Protein AF-A0A7J4T615-F1 (afdb_monomer_lite)

Structure (mmCIF, N/CA/C/O backbone):
data_AF-A0A7J4T615-F1
#
_entry.id   AF-A0A7J4T615-F1
#
loop_
_atom_site.group_PDB
_atom_site.id
_atom_site.type_symbol
_atom_site.label_atom_id
_atom_site.label_alt_id
_atom_site.label_comp_id
_atom_site.label_asym_id
_atom_site.label_entity_id
_atom_site.label_seq_id
_atom_site.pdbx_PDB_ins_code
_atom_site.Cartn_x
_atom_site.Cartn_y
_atom_site.Cartn_z
_atom_site.occupancy
_atom_site.B_iso_or_equiv
_atom_site.auth_seq_id
_atom_site.auth_comp_id
_atom_site.auth_asym_id
_atom_site.auth_atom_id
_atom_site.pdbx_PDB_model_num
ATOM 1 N N . MET A 1 1 ? 25.885 -10.302 12.732 1.00 30.98 1 MET A N 1
ATOM 2 C CA . MET A 1 1 ? 25.322 -10.083 14.079 1.00 30.98 1 MET A CA 1
ATOM 3 C C . MET A 1 1 ? 24.003 -9.363 13.874 1.00 30.98 1 MET A C 1
ATOM 5 O O . MET A 1 1 ? 24.014 -8.171 13.632 1.00 30.98 1 MET A O 1
ATOM 9 N N . ASN A 1 2 ? 22.901 -10.107 13.811 1.00 33.22 2 ASN A N 1
ATOM 10 C CA . ASN A 1 2 ? 21.559 -9.553 13.643 1.00 33.22 2 ASN A CA 1
ATOM 11 C C . ASN A 1 2 ? 20.683 -10.291 14.659 1.00 33.22 2 ASN A C 1
ATOM 13 O O . ASN A 1 2 ? 20.291 -11.429 14.421 1.00 33.22 2 ASN A O 1
ATOM 17 N N . GLN A 1 3 ? 20.538 -9.717 15.852 1.00 27.98 3 GLN A N 1
ATOM 18 C CA . GLN A 1 3 ? 19.844 -10.342 16.989 1.00 27.98 3 GLN A CA 1
ATOM 19 C C . GLN A 1 3 ? 18.865 -9.390 17.696 1.00 27.98 3 GLN A C 1
ATOM 21 O O . GLN A 1 3 ? 18.400 -9.703 18.783 1.00 27.98 3 GLN A O 1
ATOM 26 N N . TYR A 1 4 ? 18.501 -8.266 17.072 1.00 36.81 4 TYR A N 1
ATOM 27 C CA . TYR A 1 4 ? 17.662 -7.233 17.698 1.00 36.81 4 TYR A CA 1
ATOM 28 C C . TYR A 1 4 ? 16.459 -6.817 16.837 1.00 36.81 4 TYR A C 1
ATOM 30 O O . TYR A 1 4 ? 16.182 -5.637 16.704 1.00 36.81 4 TYR A O 1
ATOM 38 N N . GLY A 1 5 ? 15.761 -7.774 16.215 1.00 35.31 5 GLY A N 1
ATOM 39 C CA . GLY A 1 5 ? 14.572 -7.452 15.404 1.00 35.31 5 GLY A CA 1
ATOM 40 C C . GLY A 1 5 ? 13.366 -8.379 15.556 1.00 35.31 5 GLY A C 1
ATOM 41 O O . GLY A 1 5 ? 12.279 -7.994 15.161 1.00 35.31 5 GLY A O 1
ATOM 42 N N . ASN A 1 6 ? 13.527 -9.574 16.137 1.00 37.09 6 ASN A N 1
ATOM 43 C CA . ASN A 1 6 ? 12.429 -10.548 16.268 1.00 37.09 6 ASN A CA 1
ATOM 44 C C . ASN A 1 6 ? 12.009 -10.834 17.717 1.00 37.09 6 ASN A C 1
ATOM 46 O O . ASN A 1 6 ? 10.944 -11.400 17.924 1.00 37.09 6 ASN A O 1
ATOM 50 N N . ASN A 1 7 ? 12.826 -10.489 18.717 1.00 33.66 7 ASN A N 1
ATOM 51 C CA . ASN A 1 7 ? 12.556 -10.884 20.105 1.00 33.66 7 ASN A CA 1
ATOM 52 C C . ASN A 1 7 ? 11.600 -9.945 20.849 1.00 33.66 7 ASN A C 1
ATOM 54 O O . ASN A 1 7 ? 10.993 -10.396 21.813 1.00 33.66 7 ASN A O 1
ATOM 58 N N . ASP A 1 8 ? 11.472 -8.682 20.434 1.00 41.53 8 ASP A N 1
ATOM 59 C CA . ASP A 1 8 ? 10.575 -7.733 21.110 1.00 41.53 8 ASP A CA 1
ATOM 60 C C . ASP A 1 8 ? 9.123 -7.894 20.633 1.00 41.53 8 ASP A C 1
ATOM 62 O O . ASP A 1 8 ? 8.227 -7.947 21.464 1.00 41.53 8 ASP A O 1
ATOM 66 N N . ILE A 1 9 ? 8.895 -8.152 19.338 1.00 40.09 9 ILE A N 1
ATOM 67 C CA . ILE A 1 9 ? 7.555 -8.459 18.794 1.00 40.09 9 ILE A CA 1
ATOM 68 C C . ILE A 1 9 ? 6.995 -9.755 19.408 1.00 40.09 9 ILE A C 1
ATOM 70 O O . ILE A 1 9 ? 5.853 -9.801 19.846 1.00 40.09 9 ILE A O 1
ATOM 74 N N . LEU A 1 10 ? 7.825 -10.804 19.509 1.00 40.28 10 LEU A N 1
ATOM 75 C CA . LEU A 1 10 ? 7.421 -12.075 20.124 1.00 40.28 10 LEU A CA 1
ATOM 76 C C . LEU A 1 10 ? 7.189 -11.962 21.638 1.00 40.28 10 LEU A C 1
ATOM 78 O O . LEU A 1 10 ? 6.400 -12.727 22.185 1.00 40.28 10 LEU A O 1
ATOM 82 N N . LYS A 1 11 ? 7.874 -11.035 22.320 1.00 45.84 11 LYS A N 1
ATOM 83 C CA . LYS A 1 11 ? 7.640 -10.759 23.742 1.00 45.84 11 LYS A CA 1
ATOM 84 C C . LYS A 1 11 ? 6.314 -10.047 23.961 1.00 45.84 11 LYS A C 1
ATOM 86 O O . LYS A 1 11 ? 5.587 -10.448 24.862 1.00 45.84 11 LYS A O 1
ATOM 91 N N . ASP A 1 12 ? 6.007 -9.043 23.145 1.00 57.88 12 ASP A N 1
ATOM 92 C CA . ASP A 1 12 ? 4.749 -8.303 23.243 1.00 57.88 12 ASP A CA 1
ATOM 93 C C . ASP A 1 12 ? 3.546 -9.210 22.945 1.00 57.88 12 ASP A C 1
ATOM 95 O O . ASP A 1 12 ? 2.561 -9.168 23.681 1.00 57.88 12 ASP A O 1
ATOM 99 N N . ASP A 1 13 ? 3.649 -10.104 21.955 1.00 58.12 13 ASP A N 1
ATOM 100 C CA . ASP A 1 13 ? 2.607 -11.099 21.664 1.00 58.12 13 ASP A CA 1
ATOM 101 C C . ASP A 1 13 ? 2.420 -12.102 22.817 1.00 58.12 13 ASP A C 1
ATOM 103 O O . ASP A 1 13 ? 1.289 -12.402 23.202 1.00 58.12 13 ASP A O 1
ATOM 107 N N . GLU A 1 14 ? 3.510 -12.590 23.422 1.00 67.25 14 GLU A N 1
ATOM 108 C CA . GLU A 1 14 ? 3.443 -13.528 24.551 1.00 67.25 14 GLU A CA 1
ATOM 109 C C . GLU A 1 14 ? 2.889 -12.858 25.824 1.00 67.25 14 GLU A C 1
ATOM 111 O O . GLU A 1 14 ? 2.150 -13.480 26.593 1.00 67.25 14 GLU A O 1
ATOM 116 N N . GLU A 1 15 ? 3.212 -11.584 26.063 1.00 70.25 15 GLU A N 1
ATOM 117 C CA . GLU A 1 15 ? 2.640 -10.809 27.168 1.00 70.25 15 GLU A CA 1
ATOM 118 C C . GLU A 1 15 ? 1.165 -10.461 26.930 1.00 70.25 15 GLU A C 1
ATOM 120 O O . GLU A 1 15 ? 0.367 -10.544 27.868 1.00 70.25 15 GLU A O 1
ATOM 125 N N . LEU A 1 16 ? 0.773 -10.155 25.690 1.00 65.12 16 LEU A N 1
ATOM 126 C CA . LEU A 1 16 ? -0.623 -9.957 25.297 1.00 65.12 16 LEU A CA 1
ATOM 127 C C . LEU A 1 16 ? -1.444 -11.237 25.447 1.00 65.12 16 LEU A C 1
ATOM 129 O O . LEU A 1 16 ? -2.569 -11.181 25.942 1.00 65.12 16 LEU A O 1
ATOM 133 N N . GLU A 1 17 ? -0.901 -12.388 25.058 1.00 70.75 17 GLU A N 1
ATOM 134 C CA . GLU A 1 17 ? -1.572 -13.680 25.204 1.00 70.75 17 GLU A CA 1
ATOM 135 C C . GLU A 1 17 ? -1.737 -14.046 26.684 1.00 70.75 17 GLU A C 1
ATOM 137 O O . GLU A 1 17 ? -2.846 -14.354 27.124 1.00 70.75 17 GLU A O 1
ATOM 142 N N . LYS A 1 18 ? -0.696 -13.851 27.503 1.00 75.31 18 LYS A N 1
ATOM 143 C CA . LYS A 1 18 ? -0.787 -13.990 28.968 1.00 75.31 18 LYS A CA 1
ATOM 144 C C . LYS A 1 18 ? -1.783 -13.017 29.596 1.00 75.31 18 LYS A C 1
ATOM 146 O O . LYS A 1 18 ? -2.481 -13.380 30.544 1.00 75.31 18 LYS A O 1
ATOM 151 N N . ALA A 1 19 ? -1.861 -11.780 29.107 1.00 70.38 19 ALA A N 1
ATOM 152 C CA . ALA A 1 19 ? -2.839 -10.805 29.577 1.00 70.38 19 ALA A CA 1
ATOM 153 C C . ALA A 1 19 ? -4.265 -11.232 29.200 1.00 70.38 19 ALA A C 1
ATOM 155 O O . ALA A 1 19 ? -5.152 -11.212 30.053 1.00 70.38 19 ALA A O 1
ATOM 156 N N . ARG A 1 20 ? -4.483 -11.685 27.961 1.00 72.50 20 ARG A N 1
ATOM 157 C CA . ARG A 1 20 ? -5.768 -12.226 27.499 1.00 72.50 20 ARG A CA 1
ATOM 158 C C . ARG A 1 20 ? -6.206 -13.420 28.336 1.00 72.50 20 ARG A C 1
ATOM 160 O O . ARG A 1 20 ? -7.325 -13.411 28.838 1.00 72.50 20 ARG A O 1
ATOM 167 N N . GLU A 1 21 ? -5.315 -14.380 28.576 1.00 75.00 21 GLU A N 1
ATOM 168 C CA . GLU A 1 21 ? -5.582 -15.521 29.458 1.00 75.00 21 GLU A CA 1
ATOM 169 C C . GLU A 1 21 ? -5.925 -15.075 30.884 1.00 75.00 21 GLU A C 1
ATOM 171 O O . GLU A 1 21 ? -6.902 -15.545 31.467 1.00 75.00 21 GLU A O 1
ATOM 176 N N . ARG A 1 22 ? -5.163 -14.125 31.441 1.00 74.62 22 ARG A N 1
ATOM 177 C CA . ARG A 1 22 ? -5.381 -13.606 32.798 1.00 74.62 22 ARG A CA 1
ATOM 178 C C . ARG A 1 22 ? -6.737 -12.922 32.961 1.00 74.62 22 ARG A C 1
ATOM 180 O O . ARG A 1 22 ? -7.340 -13.041 34.026 1.00 74.62 22 ARG A O 1
ATOM 187 N N . TYR A 1 23 ? -7.189 -12.194 31.945 1.00 70.12 23 TYR A N 1
ATOM 188 C CA . TYR A 1 23 ? -8.464 -11.475 31.962 1.00 70.12 23 TYR A CA 1
ATOM 189 C C . TYR A 1 23 ? -9.619 -12.269 31.331 1.00 70.12 23 TYR A C 1
ATOM 191 O O . TYR A 1 23 ? -10.723 -11.743 31.233 1.00 70.12 23 TYR A O 1
ATOM 199 N N . GLY A 1 24 ? -9.388 -13.515 30.902 1.00 68.06 24 GLY A N 1
ATOM 200 C CA . GLY A 1 24 ? -10.394 -14.350 30.236 1.00 68.06 24 GLY A CA 1
ATOM 201 C C . GLY A 1 24 ? -10.783 -13.880 28.827 1.00 68.06 24 GLY A C 1
ATOM 202 O O . GLY A 1 24 ? -11.714 -14.408 28.232 1.00 68.06 24 GLY A O 1
ATOM 203 N N . ILE A 1 25 ? -10.075 -12.914 28.247 1.00 72.56 25 ILE A N 1
ATOM 204 C CA . ILE A 1 25 ? -10.440 -12.324 26.956 1.00 72.56 25 ILE A CA 1
ATOM 205 C C . ILE A 1 25 ? -10.165 -13.334 25.838 1.00 72.56 25 ILE A C 1
ATOM 207 O O . ILE A 1 25 ? -9.016 -13.665 25.551 1.00 72.56 25 ILE A O 1
ATOM 211 N N . GLY A 1 26 ? -11.224 -13.799 25.175 1.00 70.50 26 GLY A N 1
ATOM 212 C CA . GLY A 1 26 ? -11.132 -14.738 24.059 1.00 70.50 26 GLY A CA 1
ATOM 213 C C . GLY A 1 26 ? -12.231 -15.795 24.068 1.00 70.50 26 GLY A C 1
ATOM 214 O O . GLY A 1 26 ? -13.122 -15.805 24.920 1.00 70.50 26 GLY A O 1
ATOM 215 N N . MET A 1 27 ? -12.164 -16.727 23.113 1.00 71.56 27 MET A N 1
ATOM 216 C CA . MET A 1 27 ? -13.217 -17.732 22.966 1.00 71.56 27 MET A CA 1
ATOM 217 C C . MET A 1 27 ? -13.351 -18.643 24.196 1.00 71.56 27 MET A C 1
ATOM 219 O O . MET A 1 27 ? -14.461 -19.073 24.527 1.00 71.56 27 MET A O 1
ATOM 223 N N . ASP A 1 28 ? -12.257 -18.933 24.894 1.00 74.56 28 ASP A N 1
ATOM 224 C CA . ASP A 1 28 ? -12.271 -19.868 26.017 1.00 74.56 28 ASP A CA 1
ATOM 225 C C . ASP A 1 28 ? -12.761 -19.241 27.323 1.00 74.56 28 ASP A C 1
ATOM 227 O O . ASP A 1 28 ? -13.484 -19.914 28.065 1.00 74.56 28 ASP A O 1
ATOM 231 N N . GLY A 1 29 ? -12.476 -17.958 27.560 1.00 73.81 29 GLY A N 1
ATOM 232 C CA . GLY A 1 29 ? -12.947 -17.247 28.749 1.00 73.81 29 GLY A CA 1
ATOM 233 C C . GLY A 1 29 ? -14.356 -16.661 28.634 1.00 73.81 29 GLY A C 1
ATOM 234 O O . GLY A 1 29 ? -15.000 -16.465 29.660 1.00 73.81 29 GLY A O 1
ATOM 235 N N . GLN A 1 30 ? -14.909 -16.523 27.420 1.00 81.69 30 GLN A N 1
ATOM 236 C CA . GLN A 1 30 ? -16.285 -16.042 27.259 1.00 81.69 30 GLN A CA 1
ATOM 237 C C . GLN A 1 30 ? -17.301 -16.919 28.015 1.00 81.69 30 GLN A C 1
ATOM 239 O O . GLN A 1 30 ? -17.270 -18.160 27.951 1.00 81.69 30 GLN A O 1
ATOM 244 N N . GLY A 1 31 ? -18.266 -16.276 28.666 1.00 81.69 31 GLY A N 1
ATOM 245 C CA . GLY A 1 31 ? -19.336 -16.968 29.375 1.00 81.69 31 GLY A CA 1
ATOM 246 C C . GLY A 1 31 ? -19.704 -16.290 30.679 1.00 81.69 31 GLY A C 1
ATOM 247 O O . GLY A 1 31 ? -19.439 -15.113 30.896 1.00 81.69 31 GLY A O 1
ATOM 248 N N . PHE A 1 32 ? -20.343 -17.062 31.546 1.00 83.69 32 PHE A N 1
ATOM 249 C CA . PHE A 1 32 ? -20.685 -16.630 32.883 1.00 83.69 32 PHE A CA 1
ATOM 250 C C . PHE A 1 32 ? -20.020 -17.530 33.922 1.00 83.69 32 PHE A C 1
ATOM 252 O O . PHE A 1 32 ? -19.969 -18.756 33.753 1.00 83.69 32 PHE A O 1
ATOM 259 N N . SER A 1 33 ? -19.558 -16.918 35.008 1.00 84.06 33 SER A N 1
ATOM 260 C CA . SER A 1 33 ? -19.194 -17.614 36.237 1.00 84.06 33 SER A CA 1
ATOM 261 C C . SER A 1 33 ? -20.432 -17.775 37.110 1.00 84.06 33 SER A C 1
ATOM 263 O O . SER A 1 33 ? -21.181 -16.832 37.363 1.00 84.06 33 SER A O 1
ATOM 265 N N . LEU A 1 34 ? -20.678 -19.006 37.544 1.00 82.44 34 LEU A N 1
ATOM 266 C CA . LEU A 1 34 ? -21.812 -19.371 38.375 1.00 82.44 34 LEU A CA 1
ATOM 267 C C . LEU A 1 34 ? -21.362 -19.440 39.835 1.00 82.44 34 LEU A C 1
ATOM 269 O O . LEU A 1 34 ? -20.600 -20.340 40.208 1.00 82.44 34 LEU A O 1
ATOM 273 N N . LEU A 1 35 ? -21.853 -18.517 40.657 1.00 84.75 35 LEU A N 1
ATOM 274 C CA . LEU A 1 35 ? -21.575 -18.449 42.086 1.00 84.75 35 LEU A CA 1
ATOM 275 C C . LEU A 1 35 ? -22.804 -18.876 42.885 1.00 84.75 35 LEU A C 1
ATOM 277 O O . LEU A 1 35 ? -23.935 -18.528 42.567 1.00 84.75 35 LEU A O 1
ATOM 281 N N . ARG A 1 36 ? -22.576 -19.656 43.937 1.00 83.44 36 ARG A N 1
ATOM 282 C CA . ARG A 1 36 ? -23.601 -20.027 44.911 1.00 83.44 36 ARG A CA 1
ATOM 283 C C . ARG A 1 36 ? -23.186 -19.501 46.264 1.00 83.44 36 ARG A C 1
ATOM 285 O O . ARG A 1 36 ? -22.210 -20.012 46.819 1.00 83.44 36 ARG A O 1
ATOM 292 N N . GLU A 1 37 ? -23.934 -18.541 46.797 1.00 83.50 37 GLU A N 1
ATOM 293 C CA . GLU A 1 37 ? -23.598 -17.870 48.062 1.00 83.50 37 GLU A CA 1
ATOM 294 C C . GLU A 1 37 ? -22.140 -17.365 48.039 1.00 83.50 37 GLU A C 1
ATOM 296 O O . GLU A 1 37 ? -21.350 -17.648 48.943 1.00 83.50 37 GLU A O 1
ATOM 301 N N . GLY A 1 38 ? -21.738 -16.732 46.930 1.00 79.50 38 GLY A N 1
ATOM 302 C CA . GLY A 1 38 ? -20.372 -16.236 46.729 1.00 79.50 38 GLY A CA 1
ATOM 303 C C . GLY A 1 38 ? -19.288 -17.304 46.509 1.00 79.50 38 GLY A C 1
ATOM 304 O O . GLY A 1 38 ? -18.115 -16.965 46.367 1.00 79.50 38 GLY A O 1
ATOM 305 N N . ARG A 1 39 ? -19.628 -18.601 46.456 1.00 80.81 39 ARG A N 1
ATOM 306 C CA . ARG A 1 39 ? -18.686 -19.662 46.067 1.00 80.81 39 ARG A CA 1
ATOM 307 C C . ARG A 1 39 ? -18.829 -19.987 44.589 1.00 80.81 39 ARG A C 1
ATOM 309 O O . ARG A 1 39 ? -19.863 -20.511 44.180 1.00 80.81 39 ARG A O 1
ATOM 316 N N . GLU A 1 40 ? -17.760 -19.796 43.824 1.00 81.50 40 GLU A N 1
ATOM 317 C CA . GLU A 1 40 ? -17.723 -20.215 42.425 1.00 81.50 40 GLU A CA 1
ATOM 318 C C . GLU A 1 40 ? -17.857 -21.740 42.298 1.00 81.50 40 GLU A C 1
ATOM 320 O O . GLU A 1 40 ? -17.201 -22.529 42.992 1.00 81.50 40 GLU A O 1
ATOM 325 N N . ILE A 1 41 ? -18.774 -22.148 41.426 1.00 80.31 41 ILE A N 1
ATOM 326 C CA . ILE A 1 41 ? -19.074 -23.543 41.114 1.00 80.31 41 ILE A CA 1
ATOM 327 C C . ILE A 1 41 ? -18.577 -23.895 39.710 1.00 80.31 41 ILE A C 1
ATOM 329 O O . ILE A 1 41 ? -18.078 -24.999 39.498 1.00 80.31 41 ILE A O 1
ATOM 333 N N . GLN A 1 42 ? -18.726 -22.976 38.757 1.00 76.69 42 GLN A N 1
ATOM 334 C CA . GLN A 1 42 ? -18.331 -23.176 37.369 1.00 76.69 42 GLN A CA 1
ATOM 335 C C . GLN A 1 42 ? -17.953 -21.837 36.737 1.00 76.69 42 GLN A C 1
ATOM 337 O O . GLN A 1 42 ? -18.724 -20.891 36.850 1.00 76.69 42 GLN A O 1
ATOM 342 N N . ALA A 1 43 ? -16.826 -21.801 36.030 1.00 80.88 43 ALA A N 1
ATOM 343 C CA . ALA A 1 43 ? -16.359 -20.643 35.272 1.00 80.88 43 ALA A CA 1
ATOM 344 C C . ALA A 1 43 ? -16.652 -20.791 33.768 1.00 80.88 43 ALA A C 1
ATOM 346 O O . ALA A 1 43 ? -16.774 -21.914 33.261 1.00 80.88 43 ALA A O 1
ATOM 347 N N . ASN A 1 44 ? -16.726 -19.660 33.058 1.00 76.62 44 ASN A N 1
ATOM 348 C CA . ASN A 1 44 ? -16.714 -19.547 31.588 1.00 76.62 44 ASN A CA 1
ATOM 349 C C . ASN A 1 44 ? -17.775 -20.404 30.867 1.00 76.62 44 ASN A C 1
ATOM 351 O O . ASN A 1 44 ? -17.572 -20.927 29.764 1.00 76.62 44 ASN A O 1
ATOM 355 N N . GLY A 1 45 ? -18.930 -20.590 31.512 1.00 77.81 45 GLY A N 1
ATOM 356 C CA . GLY A 1 45 ? -20.043 -21.360 30.971 1.00 77.81 45 GLY A CA 1
ATOM 357 C C . GLY A 1 45 ? -20.994 -20.473 30.177 1.00 77.81 45 GLY A C 1
ATOM 358 O O . GLY A 1 45 ? -21.498 -19.484 30.692 1.00 77.81 45 GLY A O 1
ATOM 359 N N . THR A 1 46 ? -21.337 -20.840 28.940 1.00 74.75 46 THR A N 1
ATOM 360 C CA . THR A 1 46 ? -22.421 -20.135 28.225 1.00 74.75 46 THR A CA 1
ATOM 361 C C . THR A 1 46 ? -23.808 -20.580 28.688 1.00 74.75 46 THR A C 1
ATOM 363 O O . THR A 1 46 ? -24.808 -19.957 28.337 1.00 74.75 46 THR A O 1
ATOM 366 N N . PHE A 1 47 ? -23.893 -21.703 29.419 1.00 74.88 47 PHE A N 1
ATOM 367 C CA . PHE A 1 47 ? -25.133 -22.348 29.880 1.00 74.88 47 PHE A CA 1
ATOM 368 C C . PHE A 1 47 ? -26.171 -22.554 28.753 1.00 74.88 47 PHE A C 1
ATOM 370 O O . PHE A 1 47 ? -27.380 -22.668 28.969 1.00 74.88 47 PHE A O 1
ATOM 377 N N . GLY A 1 48 ? -25.673 -22.599 27.510 1.00 70.62 48 GLY A N 1
ATOM 378 C CA . GLY A 1 48 ? -26.434 -22.634 26.268 1.00 70.62 48 GLY A CA 1
ATOM 379 C C . GLY A 1 48 ? -27.317 -21.407 26.011 1.00 70.62 48 GLY A C 1
ATOM 380 O O . GLY A 1 48 ? -28.222 -21.514 25.184 1.00 70.62 48 GLY A O 1
ATOM 381 N N . ILE A 1 49 ? -27.133 -20.307 26.747 1.00 75.81 49 ILE A N 1
ATOM 382 C CA . ILE A 1 49 ? -27.809 -19.016 26.531 1.00 75.81 49 ILE A CA 1
ATOM 383 C C . ILE A 1 49 ? -27.403 -18.449 25.166 1.00 75.81 49 ILE A C 1
ATOM 385 O O . ILE A 1 49 ? -28.227 -17.895 24.441 1.00 75.81 49 ILE A O 1
ATOM 389 N N . TYR A 1 50 ? -26.139 -18.645 24.796 1.00 73.44 50 TYR A N 1
ATOM 390 C CA . TYR A 1 50 ? -25.595 -18.311 23.489 1.00 73.44 50 TYR A CA 1
ATOM 391 C C . TYR A 1 50 ? -24.500 -19.309 23.089 1.00 73.44 50 TYR A C 1
ATOM 393 O O . TYR A 1 50 ? -24.000 -20.082 23.917 1.00 73.44 50 TYR A O 1
ATOM 401 N N . ASN A 1 51 ? -24.158 -19.306 21.802 1.00 80.25 51 ASN A N 1
ATOM 402 C CA . ASN A 1 51 ? -23.028 -20.061 21.280 1.00 80.25 51 ASN A CA 1
ATOM 403 C C . ASN A 1 51 ? -21.785 -19.185 21.302 1.00 80.25 51 ASN A C 1
ATOM 405 O O . ASN A 1 51 ? -21.839 -18.021 20.909 1.00 80.25 51 ASN A O 1
ATOM 409 N N . LYS A 1 52 ? -20.680 -19.786 21.730 1.00 78.94 52 LYS A N 1
ATOM 410 C CA . LYS A 1 52 ? -19.361 -19.172 21.720 1.00 78.94 52 LYS A CA 1
ATOM 411 C C . LYS A 1 52 ? -19.032 -18.632 20.317 1.00 78.94 52 LYS A C 1
ATOM 413 O O . LYS A 1 52 ? -19.192 -19.366 19.344 1.00 78.94 52 LYS A O 1
ATOM 418 N N . HIS A 1 53 ? -18.634 -17.364 20.215 1.00 75.06 53 HIS A N 1
ATOM 419 C CA . HIS A 1 53 ? -18.336 -16.688 18.944 1.00 75.06 53 HIS A CA 1
ATOM 420 C C . HIS A 1 53 ? -17.296 -15.580 19.161 1.00 75.06 53 HIS A C 1
ATOM 422 O O . HIS A 1 53 ? -17.274 -14.973 20.227 1.00 75.06 53 HIS A O 1
ATOM 428 N N . GLU A 1 54 ? -16.478 -15.272 18.152 1.00 69.25 54 GLU A N 1
ATOM 429 C CA . GLU A 1 54 ? -15.417 -14.247 18.238 1.00 69.25 54 GLU A CA 1
ATOM 430 C C . GLU A 1 54 ? -15.965 -12.858 18.613 1.00 69.25 54 GLU A C 1
ATOM 432 O O . GLU A 1 54 ? -15.393 -12.132 19.421 1.00 69.25 54 GLU A O 1
ATOM 437 N N . GLY A 1 55 ? -17.154 -12.525 18.113 1.00 66.50 55 GLY A N 1
ATOM 438 C CA . GLY A 1 55 ? -17.871 -11.295 18.474 1.00 66.50 55 GLY A CA 1
ATOM 439 C C . GLY A 1 55 ? -18.286 -11.178 19.953 1.00 66.50 55 GLY A C 1
ATOM 440 O O . GLY A 1 55 ? -18.690 -10.099 20.371 1.00 66.50 55 GLY A O 1
ATOM 441 N N . TYR A 1 56 ? -18.182 -12.245 20.754 1.00 72.50 56 TYR A N 1
ATOM 442 C CA . TYR A 1 56 ? -18.518 -12.254 22.185 1.00 72.50 56 TYR A CA 1
ATOM 443 C C . TYR A 1 56 ? -17.286 -12.366 23.100 1.00 72.50 56 TYR A C 1
ATOM 445 O O . TYR A 1 56 ? -17.442 -12.614 24.293 1.00 72.50 56 TYR A O 1
ATOM 453 N N . ASN A 1 57 ? -16.071 -12.161 22.578 1.00 73.25 57 ASN A N 1
ATOM 454 C CA . ASN A 1 57 ? -14.814 -12.332 23.325 1.00 73.25 57 ASN A CA 1
ATOM 455 C C . ASN A 1 57 ? -14.691 -11.476 24.602 1.00 73.25 57 ASN A C 1
ATOM 457 O O . ASN A 1 57 ? -13.896 -11.814 25.475 1.00 73.25 57 ASN A O 1
ATOM 461 N N . TYR A 1 58 ? -15.468 -10.396 24.721 1.00 71.06 58 TYR A N 1
ATOM 462 C CA . TYR A 1 58 ? -15.490 -9.514 25.893 1.00 71.06 58 TYR A CA 1
ATOM 463 C C . TYR A 1 58 ? -16.645 -9.810 26.862 1.00 71.06 58 TYR A C 1
ATOM 465 O O . TYR A 1 58 ? -16.701 -9.225 27.944 1.00 71.06 58 TYR A O 1
ATOM 473 N N . ILE A 1 59 ? -17.559 -10.726 26.519 1.00 77.12 59 ILE A N 1
ATOM 474 C CA . ILE A 1 59 ? -18.723 -11.035 27.353 1.00 77.12 59 ILE A CA 1
ATOM 475 C C . ILE A 1 59 ? -18.317 -11.946 28.508 1.00 77.12 59 ILE A C 1
ATOM 477 O O . ILE A 1 59 ? -18.157 -13.160 28.351 1.00 77.12 59 ILE A O 1
ATOM 481 N N . HIS A 1 60 ? -18.258 -11.329 29.682 1.00 78.62 60 HIS A N 1
ATOM 482 C CA . HIS A 1 60 ? -18.057 -11.978 30.966 1.00 78.62 60 HIS A CA 1
ATOM 483 C C . HIS A 1 60 ? -19.136 -11.500 31.923 1.00 78.62 60 HIS A C 1
ATOM 485 O O . HIS A 1 60 ? -19.502 -10.324 31.933 1.00 78.62 60 HIS A O 1
ATOM 491 N N . GLY A 1 61 ? -19.660 -12.406 32.734 1.00 76.31 61 GLY A N 1
ATOM 492 C CA . GLY A 1 61 ? -20.607 -12.025 33.766 1.00 76.31 61 GLY A CA 1
ATOM 493 C C . GLY A 1 61 ? -20.635 -13.017 34.906 1.00 76.31 61 GLY A C 1
ATOM 494 O O . GLY A 1 61 ? -20.263 -14.178 34.762 1.00 76.31 61 GLY A O 1
ATOM 495 N N . GLU A 1 62 ? -21.118 -12.554 36.043 1.00 83.56 62 GLU A N 1
ATOM 496 C CA . GLU A 1 62 ? -21.256 -13.364 37.241 1.00 83.56 62 GLU A CA 1
ATOM 497 C C . GLU A 1 62 ? -22.736 -13.547 37.560 1.00 83.56 62 GLU A C 1
ATOM 499 O O . GLU A 1 62 ? -23.529 -12.606 37.506 1.00 83.56 62 GLU A O 1
ATOM 504 N N . ILE A 1 63 ? -23.118 -14.783 37.870 1.00 83.00 63 ILE A N 1
ATOM 505 C CA . ILE A 1 63 ? -24.463 -15.130 38.318 1.00 83.00 63 ILE A CA 1
ATOM 506 C C . ILE A 1 63 ? -24.328 -15.680 39.728 1.00 83.00 63 ILE A C 1
ATOM 508 O O . ILE A 1 63 ? -24.012 -16.858 39.900 1.00 83.00 63 ILE A O 1
ATOM 512 N N . ASP A 1 64 ? -24.576 -14.833 40.723 1.00 84.50 64 ASP A N 1
ATOM 513 C CA . ASP A 1 64 ? -24.696 -15.262 42.115 1.00 84.50 64 ASP A CA 1
ATOM 514 C C . ASP A 1 64 ? -26.151 -15.608 42.437 1.00 84.50 64 ASP A C 1
ATOM 516 O O . ASP A 1 64 ? -27.076 -14.845 42.135 1.00 84.50 64 ASP A O 1
ATOM 520 N N . PHE A 1 65 ? -26.370 -16.781 43.027 1.00 83.44 65 PHE A N 1
ATOM 521 C CA . PHE A 1 65 ? -27.696 -17.231 43.425 1.00 83.44 65 PHE A CA 1
ATOM 522 C C . PHE A 1 65 ? -27.698 -17.877 44.820 1.00 83.44 65 PHE A C 1
ATOM 524 O O . PHE A 1 65 ? -26.770 -18.606 45.188 1.00 83.44 65 PHE A O 1
ATOM 531 N N . PRO A 1 66 ? -28.776 -17.670 45.602 1.00 84.50 66 PRO A N 1
ATOM 532 C CA . PRO A 1 66 ? -28.919 -18.274 46.919 1.00 84.50 66 PRO A CA 1
ATOM 533 C C . PRO A 1 66 ? -29.275 -19.764 46.848 1.00 84.50 66 PRO A C 1
ATOM 535 O O . PRO A 1 66 ? -29.877 -20.234 45.876 1.00 84.50 66 PRO A O 1
ATOM 538 N N . VAL A 1 67 ? -29.025 -20.498 47.940 1.00 82.31 67 VAL A N 1
ATOM 539 C CA . VAL A 1 67 ? -29.288 -21.957 48.045 1.00 82.31 67 VAL A CA 1
ATOM 540 C C . VAL A 1 67 ? -30.728 -22.351 47.682 1.00 82.31 67 VAL A C 1
ATOM 542 O O . VAL A 1 67 ? -30.975 -23.445 47.172 1.00 82.31 67 VAL A O 1
ATOM 545 N N . ALA A 1 68 ? -31.699 -21.460 47.896 1.00 82.69 68 ALA A N 1
ATOM 546 C CA . ALA A 1 68 ? -33.102 -21.696 47.548 1.00 82.69 68 ALA A CA 1
ATOM 547 C C . ALA A 1 68 ? -33.323 -21.992 46.048 1.00 82.69 68 ALA A C 1
ATOM 549 O O . ALA A 1 68 ? -34.308 -22.638 45.685 1.00 82.69 68 ALA A O 1
ATOM 550 N N . LEU A 1 69 ? -32.409 -21.550 45.178 1.00 82.00 69 LEU A N 1
ATOM 551 C CA . LEU A 1 69 ? -32.492 -21.722 43.728 1.00 82.00 69 LEU A CA 1
ATOM 552 C C . LEU A 1 69 ? -31.679 -22.915 43.198 1.00 82.00 69 LEU A C 1
ATOM 554 O O . LEU A 1 69 ? -31.656 -23.137 41.986 1.00 82.00 69 LEU A O 1
ATOM 558 N N . ASP A 1 70 ? -31.105 -23.751 44.075 1.00 79.69 70 ASP A N 1
ATOM 559 C CA . ASP A 1 70 ? -30.317 -24.942 43.707 1.00 79.69 70 ASP A CA 1
ATOM 560 C C . ASP A 1 70 ? -31.037 -25.847 42.689 1.00 79.69 70 ASP A C 1
ATOM 562 O O . ASP A 1 70 ? -30.416 -26.390 41.771 1.00 79.69 70 ASP A O 1
ATOM 566 N N . ARG A 1 71 ? -32.367 -25.981 42.812 1.00 79.06 71 ARG A N 1
ATOM 567 C CA . ARG A 1 71 ? -33.196 -26.794 41.906 1.00 79.06 71 ARG A CA 1
ATOM 568 C C . ARG A 1 71 ? -33.233 -26.243 40.477 1.00 79.06 71 ARG A C 1
ATOM 570 O O . ARG A 1 71 ? -33.331 -27.028 39.537 1.00 79.06 71 ARG A O 1
ATOM 577 N N . PHE A 1 72 ? -33.164 -24.924 40.306 1.00 76.88 72 PHE A N 1
ATOM 578 C CA . PHE A 1 72 ? -33.219 -24.268 38.996 1.00 76.88 72 PHE A CA 1
ATOM 579 C C . PHE A 1 72 ? -31.860 -24.253 38.291 1.00 76.88 72 PHE A C 1
ATOM 581 O O . PHE A 1 72 ? -31.815 -24.332 37.064 1.00 76.88 72 PHE A O 1
ATOM 588 N N . PHE A 1 73 ? -30.768 -24.226 39.056 1.00 75.00 73 PHE A N 1
ATOM 589 C CA . PHE A 1 73 ? -29.398 -24.322 38.540 1.00 75.00 73 PHE A CA 1
ATOM 590 C C . PHE A 1 73 ? -28.859 -25.762 38.494 1.00 75.00 73 PHE A C 1
ATOM 592 O O . PHE A 1 73 ? -27.743 -26.006 38.036 1.00 75.00 73 PHE A O 1
ATOM 599 N N . GLY A 1 74 ? -29.662 -26.738 38.934 1.00 72.12 74 GLY A N 1
ATOM 600 C CA . GLY A 1 74 ? -29.347 -28.160 38.823 1.00 72.12 74 GLY A CA 1
ATOM 601 C C . GLY A 1 74 ? -28.137 -28.582 39.659 1.00 72.12 74 GLY A C 1
ATOM 602 O O . GLY A 1 74 ? -27.399 -29.474 39.247 1.00 72.12 74 GLY A O 1
ATOM 603 N N . VAL A 1 75 ? -27.910 -27.946 40.815 1.00 71.25 75 VAL A N 1
ATOM 604 C CA . VAL A 1 75 ? -26.761 -28.227 41.691 1.00 71.25 75 VAL A CA 1
ATOM 605 C C . VAL A 1 75 ? -26.951 -29.590 42.367 1.00 71.25 75 VAL A C 1
ATOM 607 O O . VAL A 1 75 ? -27.686 -29.724 43.342 1.00 71.25 75 VAL A O 1
ATOM 610 N N . GLN A 1 76 ? -26.300 -30.633 41.843 1.00 64.38 76 GLN A N 1
ATOM 611 C CA . GLN A 1 76 ? -26.307 -31.970 42.450 1.00 64.38 76 GLN A CA 1
ATOM 612 C C . GLN A 1 76 ? -25.279 -32.089 43.588 1.00 64.38 76 GLN A C 1
ATOM 614 O O . GLN A 1 76 ? -24.261 -31.395 43.606 1.00 64.38 76 GLN A O 1
ATOM 619 N N . THR A 1 77 ? -25.497 -33.036 44.508 1.00 57.06 77 THR A N 1
ATOM 620 C CA . THR A 1 77 ? -24.629 -33.338 45.668 1.00 57.06 77 THR A CA 1
ATOM 621 C C . THR A 1 77 ? -23.161 -33.571 45.305 1.00 57.06 77 THR A C 1
ATOM 623 O O . THR A 1 77 ? -22.290 -33.315 46.131 1.00 57.06 77 THR A O 1
ATOM 626 N N . ASN A 1 78 ? -22.878 -34.004 44.072 1.00 54.53 78 ASN A N 1
ATOM 627 C CA . ASN A 1 78 ? -21.522 -34.281 43.594 1.00 54.53 78 ASN A CA 1
ATOM 628 C C . ASN A 1 78 ? -20.836 -33.096 42.882 1.00 54.53 78 ASN A C 1
ATOM 630 O O . ASN A 1 78 ? -19.755 -33.279 42.333 1.00 54.53 78 ASN A O 1
ATOM 634 N N . LYS A 1 79 ? -21.453 -31.899 42.871 1.00 58.41 79 LYS A N 1
ATOM 635 C CA . LYS A 1 79 ? -20.907 -30.619 42.355 1.00 58.41 79 LYS A CA 1
ATOM 636 C C . LYS A 1 79 ? -20.246 -30.660 40.961 1.00 58.41 79 LYS A C 1
ATOM 638 O O . LYS A 1 79 ? -19.450 -29.790 40.649 1.00 58.41 79 LYS A O 1
ATOM 643 N N . SER A 1 80 ? -20.535 -31.669 40.139 1.00 53.22 80 SER A N 1
ATOM 644 C CA . SER A 1 80 ? -19.789 -31.935 38.899 1.00 53.22 80 SER A CA 1
ATOM 645 C C . SER A 1 80 ? -20.598 -31.724 37.621 1.00 53.22 80 SER A C 1
ATOM 647 O O . SER A 1 80 ? -20.041 -31.801 36.528 1.00 53.22 80 SER A O 1
ATOM 649 N N . ARG A 1 81 ? -21.913 -31.489 37.725 1.00 53.50 81 ARG A N 1
ATOM 650 C CA . ARG A 1 81 ? -22.799 -31.248 36.579 1.00 53.50 81 ARG A CA 1
ATOM 651 C C . ARG A 1 81 ? -23.835 -30.188 36.933 1.00 53.50 81 ARG A C 1
ATOM 653 O O . ARG A 1 81 ? -24.625 -30.393 37.851 1.00 53.50 81 ARG A O 1
ATOM 660 N N . HIS A 1 82 ? -23.841 -29.102 36.168 1.00 61.78 82 HIS A N 1
ATOM 661 C CA . HIS A 1 82 ? -24.773 -27.984 36.300 1.00 61.78 82 HIS A CA 1
ATOM 662 C C . HIS A 1 82 ? -25.534 -27.867 34.989 1.00 61.78 82 HIS A C 1
ATOM 664 O O . HIS A 1 82 ? -24.969 -27.516 33.957 1.00 61.78 82 HIS A O 1
ATOM 670 N N . ASN A 1 83 ? -26.807 -28.248 35.006 1.00 66.25 83 ASN A N 1
ATOM 671 C CA . ASN A 1 83 ? -27.679 -28.072 33.856 1.00 66.25 83 ASN A CA 1
ATOM 672 C C . ASN A 1 83 ? -28.787 -27.113 34.275 1.00 66.25 83 ASN A C 1
ATOM 674 O O . ASN A 1 83 ? -29.642 -27.467 35.088 1.00 66.25 83 ASN A O 1
ATOM 678 N N . VAL A 1 84 ? -28.721 -25.885 33.764 1.00 72.38 84 VAL A N 1
ATOM 679 C CA . VAL A 1 84 ? -29.695 -24.836 34.074 1.00 72.38 84 VAL A CA 1
ATOM 680 C C . VAL A 1 84 ? -31.051 -25.249 33.510 1.00 72.38 84 VAL A C 1
ATOM 682 O O . VAL A 1 84 ? -31.163 -25.653 32.349 1.00 72.38 84 VAL A O 1
ATOM 685 N N . HIS A 1 85 ? -32.094 -25.164 34.335 1.00 80.19 85 HIS A N 1
ATOM 6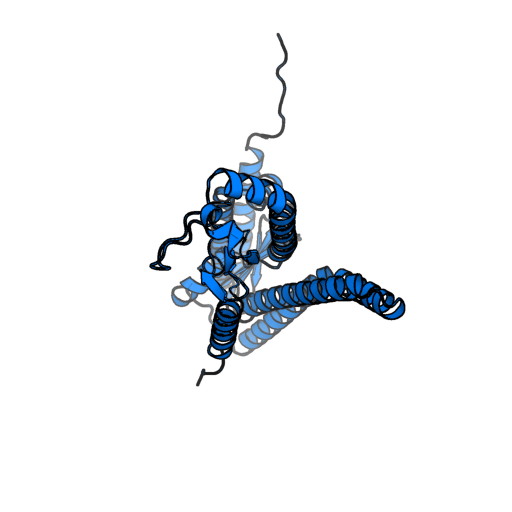86 C CA . HIS A 1 85 ? -33.446 -25.530 33.928 1.00 80.19 85 HIS A CA 1
ATOM 687 C C . HIS A 1 85 ? -33.903 -24.683 32.731 1.00 80.19 85 HIS A C 1
ATOM 689 O O . HIS A 1 85 ? -33.603 -23.492 32.645 1.00 80.19 85 HIS A O 1
ATOM 695 N N . LYS A 1 86 ? -34.674 -25.281 31.814 1.00 78.25 86 LYS A N 1
ATOM 696 C CA . LYS A 1 86 ? -35.069 -24.654 30.539 1.00 78.25 86 LYS A CA 1
ATOM 697 C C . LYS A 1 86 ? -35.766 -23.298 30.717 1.00 78.25 86 LYS A C 1
ATOM 699 O O . LYS A 1 86 ? -35.500 -22.373 29.956 1.00 78.25 86 LYS A O 1
ATOM 704 N N . ASP A 1 87 ? -36.624 -23.179 31.725 1.00 77.94 87 ASP A N 1
ATOM 705 C CA . ASP A 1 87 ? -37.368 -21.940 31.992 1.00 77.94 87 ASP A CA 1
ATOM 706 C C . ASP A 1 87 ? -36.465 -20.832 32.541 1.00 77.94 87 ASP A C 1
ATOM 708 O O . ASP A 1 87 ? -36.563 -19.688 32.104 1.00 77.94 87 ASP A O 1
ATOM 712 N N . MET A 1 88 ? -35.525 -21.190 33.424 1.00 78.94 88 MET A N 1
ATOM 713 C CA . MET A 1 88 ? -34.520 -20.258 33.938 1.00 78.94 88 MET A CA 1
ATOM 714 C C . MET A 1 88 ? -33.619 -19.781 32.801 1.00 78.94 88 MET A C 1
ATOM 716 O O . MET A 1 88 ? -33.428 -18.587 32.611 1.00 78.94 88 MET A O 1
ATOM 720 N N . LYS A 1 89 ? -33.166 -20.709 31.956 1.00 79.06 89 LYS A N 1
ATOM 721 C CA . LYS A 1 89 ? -32.380 -20.404 30.762 1.00 79.06 89 LYS A CA 1
ATOM 722 C C . LYS A 1 89 ? -33.092 -19.417 29.829 1.00 79.06 89 LYS A C 1
ATOM 724 O O . LYS A 1 89 ? -32.456 -18.501 29.321 1.00 79.06 89 LYS A O 1
ATOM 729 N N . LYS A 1 90 ? -34.402 -19.584 29.610 1.00 81.62 90 LYS A N 1
ATOM 730 C CA . LYS A 1 90 ? -35.202 -18.672 28.777 1.00 81.62 90 LYS A CA 1
ATOM 731 C C . LYS A 1 90 ? -35.331 -17.283 29.410 1.00 81.62 90 LYS A C 1
ATOM 733 O O . LYS A 1 90 ? -35.204 -16.293 28.699 1.00 81.62 90 LYS A O 1
ATOM 738 N N . ALA A 1 91 ? -35.561 -17.215 30.720 1.00 81.12 91 ALA A N 1
ATOM 739 C CA . ALA A 1 91 ? -35.644 -15.950 31.445 1.00 81.12 91 ALA A CA 1
ATOM 740 C C . ALA A 1 91 ? -34.304 -15.196 31.429 1.00 81.12 91 ALA A C 1
ATOM 742 O O . ALA A 1 91 ? -34.270 -14.008 31.123 1.00 81.12 91 ALA A O 1
ATOM 743 N N . MET A 1 92 ? -33.200 -15.905 31.675 1.00 78.69 92 MET A N 1
ATOM 744 C CA . MET A 1 92 ? -31.851 -15.345 31.605 1.00 78.69 92 MET A CA 1
ATOM 745 C C . MET A 1 92 ? -31.511 -14.866 30.195 1.00 78.69 92 MET A C 1
ATOM 747 O O . MET A 1 92 ? -31.004 -13.763 30.040 1.00 78.69 92 MET A O 1
ATOM 751 N N . ALA A 1 93 ? -31.830 -15.659 29.166 1.00 79.50 93 ALA A N 1
ATOM 752 C CA . ALA A 1 93 ? -31.597 -15.269 27.779 1.00 79.50 93 ALA A CA 1
ATOM 753 C C . ALA A 1 93 ? -32.329 -13.973 27.415 1.00 79.50 93 ALA A C 1
ATOM 755 O O . ALA A 1 93 ? -31.709 -13.101 26.826 1.00 79.50 93 ALA A O 1
ATOM 756 N N . ALA A 1 94 ? -33.597 -13.827 27.812 1.00 82.56 94 ALA A N 1
ATOM 757 C CA . ALA A 1 94 ? -34.374 -12.619 27.543 1.00 82.56 94 ALA A CA 1
ATOM 758 C C . ALA A 1 94 ? -33.841 -11.391 28.300 1.00 82.56 94 ALA A C 1
ATOM 760 O O . ALA A 1 94 ? -33.834 -10.293 27.763 1.00 82.56 94 ALA A O 1
ATOM 761 N N . HIS A 1 95 ? -33.384 -11.565 29.544 1.00 81.62 95 HIS A N 1
ATOM 762 C CA . HIS A 1 95 ? -32.864 -10.451 30.338 1.00 81.62 95 HIS A CA 1
ATOM 763 C C . HIS A 1 95 ? -31.476 -9.984 29.876 1.00 81.62 95 HIS A C 1
ATOM 765 O O . HIS A 1 95 ? -31.152 -8.805 29.970 1.00 81.62 95 HIS A O 1
ATOM 771 N N . LEU A 1 96 ? -30.658 -10.909 29.372 1.00 77.25 96 LEU A N 1
ATOM 772 C CA . LEU A 1 96 ? -29.289 -10.642 28.926 1.00 77.25 96 LEU A CA 1
ATOM 773 C C . LEU A 1 96 ? -29.203 -10.292 27.434 1.00 77.25 96 LEU A C 1
ATOM 775 O O . LEU A 1 96 ? -28.115 -9.984 26.952 1.00 77.25 96 LEU A O 1
ATOM 779 N N . GLU A 1 97 ? -30.313 -10.362 26.696 1.00 77.75 97 GLU A N 1
ATOM 780 C CA . GLU A 1 97 ? -30.337 -10.167 25.245 1.00 77.75 97 GLU A CA 1
ATOM 781 C C . GLU A 1 97 ? -29.841 -8.778 24.841 1.00 77.75 97 GLU A C 1
ATOM 783 O O . GLU A 1 97 ? -28.937 -8.692 24.010 1.00 77.75 97 GLU A O 1
ATOM 788 N N . ASP A 1 98 ? -30.343 -7.722 25.485 1.00 77.75 98 ASP A N 1
ATOM 789 C CA . ASP A 1 98 ? -29.959 -6.336 25.191 1.00 77.75 98 ASP A CA 1
ATOM 790 C C . ASP A 1 98 ? -28.477 -6.076 25.482 1.00 77.75 98 ASP A C 1
ATOM 792 O O . ASP A 1 98 ? -27.772 -5.497 24.658 1.00 77.75 98 ASP A O 1
ATOM 796 N N . VAL A 1 99 ? -27.972 -6.557 26.623 1.00 77.00 99 VAL A N 1
ATOM 797 C CA . VAL A 1 99 ? -26.559 -6.396 27.010 1.00 77.00 99 VAL A CA 1
ATOM 798 C C . VAL A 1 99 ? -25.647 -7.166 26.054 1.00 77.00 99 VAL A C 1
ATOM 800 O O . VAL A 1 99 ? -24.621 -6.647 25.618 1.00 77.00 99 VAL A O 1
ATOM 803 N N . ARG A 1 100 ? -26.039 -8.389 25.676 1.00 74.69 100 ARG A N 1
ATOM 804 C CA . ARG A 1 100 ? -25.297 -9.216 24.718 1.00 74.69 100 ARG A CA 1
ATOM 805 C C . ARG A 1 100 ? -25.273 -8.580 23.330 1.00 74.69 100 ARG A C 1
ATOM 807 O O . ARG A 1 100 ? -24.231 -8.596 22.684 1.00 74.69 100 ARG A O 1
ATOM 814 N N . LEU A 1 101 ? -26.412 -8.076 22.853 1.00 75.19 101 LEU A N 1
ATOM 815 C CA . LEU A 1 101 ? -26.508 -7.416 21.551 1.00 75.19 101 LEU A CA 1
ATOM 816 C C . LEU A 1 101 ? -25.695 -6.127 21.537 1.00 75.19 101 LEU A C 1
ATOM 818 O O . LEU A 1 101 ? -24.953 -5.916 20.587 1.00 75.19 101 LEU A O 1
ATOM 822 N N . LYS A 1 102 ? -25.764 -5.319 22.599 1.00 75.50 102 LYS A N 1
ATOM 823 C CA . LYS A 1 102 ? -24.951 -4.108 22.725 1.00 75.50 102 LYS A CA 1
ATOM 824 C C . LYS A 1 102 ? -23.455 -4.432 22.659 1.00 75.50 102 LYS A C 1
ATOM 826 O O . LYS A 1 102 ? -22.781 -3.939 21.769 1.00 75.50 102 LYS A O 1
ATOM 831 N N . ALA A 1 103 ? -22.975 -5.367 23.482 1.00 69.19 103 ALA A N 1
ATOM 832 C CA . ALA A 1 103 ? -21.572 -5.794 23.460 1.00 69.19 103 ALA A CA 1
ATOM 833 C C . ALA A 1 103 ? -21.129 -6.364 22.096 1.00 69.19 103 ALA A C 1
ATOM 835 O O . ALA A 1 103 ? -19.986 -6.190 21.685 1.00 69.19 103 ALA A O 1
ATOM 836 N N . TYR A 1 104 ? -22.030 -7.045 21.384 1.00 69.94 104 TYR A N 1
ATOM 837 C CA . TYR A 1 104 ? -21.764 -7.560 20.042 1.00 69.94 104 TYR A CA 1
ATOM 838 C C . TYR A 1 104 ? -21.669 -6.456 18.987 1.00 69.94 104 TYR A C 1
ATOM 840 O O . TYR A 1 104 ? -20.770 -6.491 18.149 1.00 69.94 104 TYR A O 1
ATOM 848 N N . TYR A 1 105 ? -22.601 -5.501 19.008 1.00 71.50 105 TYR A N 1
ATOM 849 C CA . TYR A 1 105 ? -22.620 -4.390 18.062 1.00 71.50 105 TYR A CA 1
ATOM 850 C C . TYR A 1 105 ? -21.482 -3.404 18.311 1.00 71.50 105 TYR A C 1
ATOM 852 O O . TYR A 1 105 ? -20.900 -2.943 17.336 1.00 71.50 105 TYR A O 1
ATOM 860 N N . ASP A 1 106 ? -21.122 -3.148 19.570 1.00 67.38 106 ASP A N 1
ATOM 861 C CA . ASP A 1 106 ? -19.966 -2.320 19.928 1.00 67.38 106 ASP A CA 1
ATOM 862 C C . ASP A 1 106 ? -18.680 -2.951 19.355 1.00 67.38 106 ASP A C 1
ATOM 864 O O . ASP A 1 106 ? -17.984 -2.331 18.559 1.00 67.38 106 ASP A O 1
ATOM 868 N N . ASN A 1 107 ? -18.463 -4.252 19.589 1.00 66.25 107 ASN A N 1
ATOM 869 C CA . ASN A 1 107 ? -17.313 -4.988 19.046 1.00 66.25 107 ASN A CA 1
ATOM 870 C C . ASN A 1 107 ? -17.295 -5.032 17.500 1.00 66.25 107 ASN A C 1
ATOM 872 O O . ASN A 1 107 ? -16.242 -4.932 16.874 1.00 66.25 107 ASN A O 1
ATOM 876 N N . GLN A 1 108 ? -18.460 -5.163 16.850 1.00 64.19 108 GLN A N 1
ATOM 877 C CA . GLN A 1 108 ? -18.535 -5.083 15.387 1.00 64.19 108 GLN A CA 1
ATOM 878 C C . GLN A 1 108 ? -18.226 -3.684 14.855 1.00 64.19 108 GLN A C 1
ATOM 880 O O . GLN A 1 108 ? -17.560 -3.568 13.825 1.00 64.19 108 GLN A O 1
ATOM 885 N N . LYS A 1 109 ? -18.731 -2.635 15.506 1.00 61.75 109 LYS A N 1
ATOM 886 C CA . LYS A 1 109 ? -18.530 -1.255 15.070 1.00 61.75 109 LYS A CA 1
ATOM 887 C C . LYS A 1 109 ? -17.056 -0.868 15.186 1.00 61.75 109 LYS A C 1
ATOM 889 O O . LYS A 1 109 ? -16.491 -0.399 14.199 1.00 61.75 109 LYS A O 1
ATOM 894 N N . ASP A 1 110 ? -16.435 -1.197 16.316 1.00 58.81 110 ASP A N 1
ATOM 895 C CA . ASP A 1 110 ? -15.003 -0.994 16.556 1.00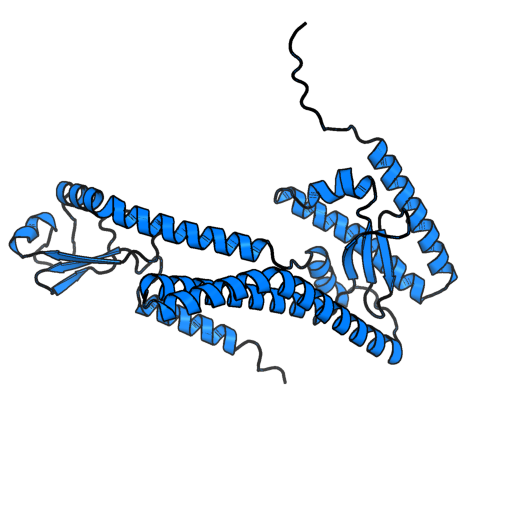 58.81 110 ASP A CA 1
ATOM 896 C C . ASP A 1 110 ? -14.164 -1.772 15.530 1.00 58.81 110 ASP A C 1
ATOM 898 O O . ASP A 1 110 ? -13.232 -1.240 14.928 1.00 58.81 110 ASP A O 1
ATOM 902 N N . GLY A 1 111 ? -14.552 -3.017 15.230 1.00 58.16 111 GLY A N 1
ATOM 903 C CA . GLY A 1 111 ? -13.904 -3.817 14.193 1.00 58.16 111 GLY A CA 1
ATOM 904 C C . GLY A 1 111 ? -14.059 -3.249 12.776 1.00 58.16 111 GLY A C 1
ATOM 905 O O . GLY A 1 111 ? -13.142 -3.375 11.968 1.00 58.16 111 GLY A O 1
ATOM 906 N N . THR A 1 112 ? -15.192 -2.626 12.447 1.00 58.56 112 THR A N 1
ATOM 907 C CA . THR A 1 112 ? -15.475 -2.143 11.084 1.00 58.56 112 THR A CA 1
ATOM 908 C C . THR A 1 112 ? -14.747 -0.833 10.794 1.00 58.56 112 THR A C 1
ATOM 910 O O . THR A 1 112 ? -14.031 -0.753 9.798 1.00 58.56 112 THR A O 1
ATOM 913 N N . GLU A 1 113 ? -14.844 0.162 11.684 1.00 59.78 113 GLU A N 1
ATOM 914 C CA . GLU A 1 113 ? -14.171 1.459 11.498 1.00 59.78 113 GLU A CA 1
ATOM 915 C C . GLU A 1 113 ? -12.639 1.308 11.486 1.00 59.78 113 GLU A C 1
ATOM 917 O O . GLU A 1 113 ? -11.944 1.937 10.681 1.00 59.78 113 GLU A O 1
ATOM 922 N N . ASN A 1 114 ? -12.106 0.413 12.324 1.00 58.97 114 ASN A N 1
ATOM 923 C CA . ASN A 1 114 ? -10.673 0.138 12.390 1.00 58.97 114 ASN A CA 1
ATOM 924 C C . ASN A 1 114 ? -10.181 -0.632 11.147 1.00 58.97 114 ASN A C 1
ATOM 926 O O . ASN A 1 114 ? -9.148 -0.291 10.564 1.00 58.97 114 ASN A O 1
ATOM 930 N N . ASN A 1 115 ? -10.953 -1.611 10.659 1.00 62.03 115 ASN A N 1
ATOM 931 C CA . ASN A 1 115 ? -10.621 -2.308 9.415 1.00 62.03 115 ASN A CA 1
ATOM 932 C C . ASN A 1 115 ? -10.651 -1.373 8.202 1.00 62.03 115 ASN A C 1
ATOM 934 O O . ASN A 1 115 ? -9.730 -1.426 7.392 1.00 62.03 115 ASN A O 1
ATOM 938 N N . GLU A 1 116 ? -11.634 -0.476 8.092 1.00 65.31 116 GLU A N 1
ATOM 939 C CA . GLU A 1 116 ? -11.704 0.493 6.991 1.00 65.31 116 GLU A CA 1
ATOM 940 C C . GLU A 1 116 ? -10.493 1.437 6.980 1.00 65.31 116 GLU A C 1
ATOM 942 O O . GLU A 1 116 ? -9.888 1.683 5.932 1.00 65.31 116 GLU A O 1
ATOM 947 N N . LEU A 1 117 ? -10.077 1.936 8.148 1.00 67.31 117 LEU A N 1
ATOM 948 C CA . LEU A 1 117 ? -8.869 2.754 8.271 1.00 67.31 117 LEU A CA 1
ATOM 949 C C . LEU A 1 117 ? -7.612 1.966 7.883 1.00 67.31 117 LEU A C 1
ATOM 951 O O . LEU A 1 117 ? -6.800 2.443 7.090 1.00 67.31 117 LEU A O 1
ATOM 955 N N . LYS A 1 118 ? -7.459 0.728 8.360 1.00 67.81 118 LYS A N 1
ATOM 956 C CA . LYS A 1 118 ? -6.315 -0.125 7.997 1.00 67.81 118 LYS A CA 1
ATOM 957 C C . LYS A 1 118 ? -6.303 -0.518 6.518 1.00 67.81 118 LYS A C 1
ATOM 959 O O . LYS A 1 118 ? -5.219 -0.641 5.934 1.00 67.81 118 LYS A O 1
ATOM 964 N N . GLU A 1 119 ? -7.472 -0.698 5.908 1.00 71.00 119 GLU A N 1
ATOM 965 C CA . GLU A 1 119 ? -7.633 -1.021 4.489 1.00 71.00 119 GLU A CA 1
ATOM 966 C C . GLU A 1 119 ? -7.308 0.151 3.563 1.00 71.00 119 GLU A C 1
ATOM 968 O O . GLU A 1 119 ? -6.841 -0.086 2.446 1.00 71.00 119 GLU A O 1
ATOM 973 N N . ASN A 1 120 ? -7.517 1.389 4.013 1.00 74.56 120 ASN A N 1
ATOM 974 C CA . ASN A 1 120 ? -7.201 2.603 3.254 1.00 74.56 120 ASN A CA 1
ATOM 975 C C . ASN A 1 120 ? -5.718 3.006 3.324 1.00 74.56 120 ASN A C 1
ATOM 977 O O . ASN A 1 120 ? -5.290 3.932 2.634 1.00 74.56 120 ASN A O 1
ATOM 981 N N . GLY A 1 121 ? -4.930 2.303 4.138 1.00 80.88 121 GLY A N 1
ATOM 982 C CA . GLY A 1 121 ? -3.499 2.537 4.278 1.00 80.88 121 GLY A CA 1
ATOM 983 C C . GLY A 1 121 ? -2.656 2.163 3.055 1.00 80.88 121 GLY A C 1
ATOM 984 O O . GLY A 1 121 ? -3.148 1.570 2.088 1.00 80.88 121 GLY A O 1
ATOM 985 N N . PRO A 1 122 ? -1.344 2.453 3.108 1.00 85.62 122 PRO A N 1
ATOM 986 C CA . PRO A 1 122 ? -0.409 2.101 2.052 1.00 85.62 122 PRO A CA 1
ATOM 987 C C . PRO A 1 122 ? -0.387 0.585 1.836 1.00 85.62 122 PRO A C 1
ATOM 989 O O . PRO A 1 122 ? -0.223 -0.203 2.773 1.00 85.62 122 PRO A O 1
ATOM 992 N N . LYS A 1 123 ? -0.531 0.176 0.571 1.00 85.94 123 LYS A N 1
ATOM 993 C CA . LYS A 1 123 ? -0.453 -1.225 0.139 1.00 85.94 123 LYS A CA 1
ATOM 994 C C . LYS A 1 123 ? 0.762 -1.422 -0.749 1.00 85.94 123 LYS A C 1
ATOM 996 O O . LYS A 1 123 ? 0.937 -0.718 -1.742 1.00 85.94 123 LYS A O 1
ATOM 1001 N N . ILE A 1 124 ? 1.571 -2.424 -0.419 1.00 88.00 124 ILE A N 1
ATOM 1002 C CA . ILE A 1 124 ? 2.656 -2.873 -1.292 1.00 88.00 124 ILE A CA 1
ATOM 1003 C C . ILE A 1 124 ? 2.029 -3.725 -2.403 1.00 88.00 124 ILE A C 1
ATOM 1005 O O . ILE A 1 124 ? 1.343 -4.700 -2.088 1.00 88.00 124 ILE A O 1
ATOM 1009 N N . PRO A 1 125 ? 2.235 -3.398 -3.690 1.00 89.38 125 PRO A N 1
ATOM 1010 C CA . PRO A 1 125 ? 1.735 -4.227 -4.778 1.00 89.38 125 PRO A CA 1
ATOM 1011 C C . PRO A 1 125 ? 2.277 -5.662 -4.691 1.00 89.38 125 PRO A C 1
ATOM 1013 O O . PRO A 1 125 ? 3.477 -5.875 -4.522 1.00 89.38 125 PRO A O 1
ATOM 1016 N N . GLU A 1 126 ? 1.405 -6.659 -4.863 1.00 90.25 126 GLU A N 1
ATOM 1017 C CA . GLU A 1 126 ? 1.792 -8.082 -4.832 1.00 90.25 126 GLU A CA 1
ATOM 1018 C C . GLU A 1 126 ? 2.872 -8.406 -5.881 1.00 90.25 126 GLU A C 1
ATOM 1020 O O . GLU A 1 126 ? 3.763 -9.223 -5.654 1.00 90.25 126 GLU A O 1
ATOM 1025 N N . SER A 1 127 ? 2.842 -7.714 -7.021 1.00 91.44 127 SER A N 1
ATOM 1026 C CA . SER A 1 127 ? 3.868 -7.774 -8.065 1.00 91.44 127 SER A CA 1
ATOM 1027 C C . SER A 1 127 ? 5.260 -7.371 -7.565 1.00 91.44 127 SER A C 1
ATOM 1029 O O . SER A 1 127 ? 6.237 -8.040 -7.903 1.00 91.44 127 SER A O 1
ATOM 1031 N N . GLU A 1 128 ? 5.365 -6.346 -6.711 1.00 92.62 128 GLU A N 1
ATOM 1032 C CA . GLU A 1 128 ? 6.626 -5.944 -6.074 1.00 92.62 128 GLU A CA 1
ATOM 1033 C C . GLU A 1 128 ? 7.106 -7.017 -5.091 1.00 92.62 128 GLU A C 1
ATOM 1035 O O . GLU A 1 128 ? 8.293 -7.340 -5.061 1.00 92.62 128 GLU A O 1
ATOM 1040 N N . LEU A 1 129 ? 6.199 -7.624 -4.317 1.00 91.62 129 LEU A N 1
ATOM 1041 C CA . LEU A 1 129 ? 6.539 -8.720 -3.399 1.00 91.62 129 LEU A CA 1
ATOM 1042 C C . LEU A 1 129 ? 7.062 -9.950 -4.153 1.00 91.62 129 LEU A C 1
ATOM 1044 O O . LEU A 1 129 ? 8.074 -10.538 -3.761 1.00 91.62 129 LEU A O 1
ATOM 1048 N N . ILE A 1 130 ? 6.417 -10.317 -5.263 1.00 92.38 130 ILE A N 1
ATOM 1049 C CA . ILE A 1 130 ? 6.889 -11.379 -6.159 1.00 92.38 130 ILE A CA 1
ATOM 1050 C C . ILE A 1 130 ? 8.256 -11.002 -6.737 1.00 92.38 130 ILE A C 1
ATOM 1052 O O . ILE A 1 130 ? 9.184 -11.810 -6.666 1.00 92.38 130 ILE A O 1
ATOM 1056 N N . GLY A 1 131 ? 8.410 -9.770 -7.232 1.00 91.19 131 GLY A N 1
ATOM 1057 C CA . GLY A 1 131 ? 9.668 -9.229 -7.747 1.00 91.19 131 GLY A CA 1
ATOM 1058 C C . GLY A 1 131 ? 10.815 -9.350 -6.743 1.00 91.19 131 GLY A C 1
ATOM 1059 O O . GLY A 1 131 ? 11.878 -9.873 -7.077 1.00 91.19 131 GLY A O 1
ATOM 1060 N N . LYS A 1 132 ? 10.584 -8.954 -5.486 1.00 91.38 132 LYS A N 1
ATOM 1061 C CA . LYS A 1 132 ? 11.544 -9.092 -4.379 1.00 91.38 132 LYS A CA 1
ATOM 1062 C C . LYS A 1 132 ? 11.969 -10.547 -4.167 1.00 91.38 132 LYS A C 1
ATOM 1064 O O . LYS A 1 132 ? 13.162 -10.814 -4.032 1.00 91.38 132 LYS A O 1
ATOM 1069 N N . ARG A 1 133 ? 11.023 -11.495 -4.189 1.00 91.94 133 ARG A N 1
ATOM 1070 C CA . ARG A 1 133 ? 11.307 -12.933 -4.011 1.00 91.94 133 ARG A CA 1
ATOM 1071 C C . ARG A 1 133 ? 12.145 -13.514 -5.148 1.00 91.94 133 ARG A C 1
ATOM 1073 O O . ARG A 1 133 ? 13.048 -14.303 -4.888 1.00 91.94 133 ARG A O 1
ATOM 1080 N N . ILE A 1 134 ? 11.861 -13.134 -6.395 1.00 92.12 134 ILE A N 1
ATOM 1081 C CA . ILE A 1 134 ? 12.565 -13.678 -7.569 1.00 92.12 134 ILE A CA 1
ATOM 1082 C C . ILE A 1 134 ? 13.850 -12.923 -7.911 1.00 92.12 134 ILE A C 1
ATOM 1084 O O . ILE A 1 134 ? 14.638 -13.421 -8.710 1.00 92.12 134 ILE A O 1
ATOM 1088 N N . ARG A 1 135 ? 14.095 -11.752 -7.307 1.00 90.88 135 ARG A N 1
ATOM 1089 C CA . ARG A 1 135 ? 15.272 -10.906 -7.559 1.00 90.88 135 ARG A CA 1
ATOM 1090 C C . ARG A 1 135 ? 16.595 -11.681 -7.633 1.00 90.88 135 ARG A C 1
ATOM 1092 O O . ARG A 1 135 ? 17.320 -11.435 -8.592 1.00 90.88 135 ARG A O 1
ATOM 1099 N N . PRO A 1 136 ? 16.923 -12.626 -6.724 1.00 91.00 136 PRO A N 1
ATOM 1100 C CA . PRO A 1 136 ? 18.193 -13.359 -6.791 1.00 91.00 136 PRO A CA 1
ATOM 1101 C C . PRO A 1 136 ? 18.377 -14.183 -8.074 1.00 91.00 136 PRO A C 1
ATOM 1103 O O . PRO A 1 136 ? 19.502 -14.518 -8.429 1.00 91.00 136 PRO A O 1
ATOM 1106 N N . LEU A 1 137 ? 17.281 -14.518 -8.760 1.00 92.19 137 LEU A N 1
ATOM 1107 C CA . LEU A 1 137 ? 17.269 -15.276 -10.012 1.00 92.19 137 LEU A CA 1
ATOM 1108 C C . LEU A 1 137 ? 17.314 -14.366 -11.249 1.00 92.19 137 LEU A C 1
ATOM 1110 O O . LEU A 1 137 ? 17.545 -14.846 -12.358 1.00 92.19 137 LEU A O 1
ATOM 1114 N N . LEU A 1 138 ? 17.073 -13.064 -11.080 1.00 90.56 138 LEU A N 1
ATOM 1115 C CA . LEU A 1 138 ? 17.064 -12.093 -12.166 1.00 90.56 138 LEU A CA 1
ATOM 1116 C C . LEU A 1 138 ? 18.472 -11.569 -12.450 1.00 90.56 138 LEU A C 1
ATOM 1118 O O . LEU A 1 138 ? 19.291 -11.379 -11.546 1.00 90.56 138 LEU A O 1
ATOM 1122 N N . LYS A 1 139 ? 18.730 -11.253 -13.722 1.00 90.00 139 LYS A N 1
ATOM 1123 C CA . LYS A 1 139 ? 19.941 -10.540 -14.133 1.00 90.00 139 LYS A CA 1
ATOM 1124 C C . LYS A 1 139 ? 19.974 -9.169 -13.456 1.00 90.00 139 LYS A C 1
ATOM 1126 O O . LYS A 1 139 ? 19.078 -8.369 -13.675 1.00 90.00 139 LYS A O 1
ATOM 1131 N N . GLN A 1 140 ? 21.020 -8.896 -12.681 1.00 88.44 140 GLN A N 1
ATOM 1132 C CA . GLN A 1 140 ? 21.185 -7.614 -11.997 1.00 88.44 140 GLN A CA 1
ATOM 1133 C C . GLN A 1 140 ? 21.936 -6.603 -12.881 1.00 88.44 140 GLN A C 1
ATOM 1135 O O . GLN A 1 140 ? 22.829 -7.007 -13.642 1.00 88.44 140 GLN A O 1
ATOM 1140 N N . PRO A 1 141 ? 21.608 -5.301 -12.793 1.00 88.00 141 PRO A N 1
ATOM 1141 C CA . PRO A 1 141 ? 22.399 -4.261 -13.437 1.00 88.00 141 PRO A CA 1
ATOM 1142 C C . PRO A 1 141 ? 23.811 -4.229 -12.838 1.00 88.00 141 PRO A C 1
ATOM 1144 O O . PRO A 1 141 ? 24.016 -4.524 -11.661 1.00 88.00 141 PRO A O 1
ATOM 1147 N N . ARG A 1 142 ? 24.802 -3.871 -13.657 1.00 87.19 142 ARG A N 1
ATOM 1148 C CA . ARG A 1 142 ? 26.142 -3.546 -13.157 1.00 87.19 142 ARG A CA 1
ATOM 1149 C C . ARG A 1 142 ? 26.156 -2.060 -12.849 1.00 87.19 142 ARG A C 1
ATOM 1151 O O . ARG A 1 142 ? 25.951 -1.276 -13.767 1.00 87.19 142 ARG A O 1
ATOM 1158 N N . LEU A 1 143 ? 26.371 -1.717 -11.587 1.00 88.12 143 LEU A N 1
ATOM 1159 C CA . LEU A 1 143 ? 26.331 -0.342 -11.105 1.00 88.12 143 LEU A CA 1
ATOM 1160 C C . LEU A 1 143 ? 27.690 0.063 -10.559 1.00 88.12 143 LEU A C 1
ATOM 1162 O O . LEU A 1 143 ? 28.422 -0.758 -10.002 1.00 88.12 143 LEU A O 1
ATOM 1166 N N . THR A 1 144 ? 28.002 1.335 -10.730 1.00 89.75 144 THR A N 1
ATOM 1167 C CA . THR A 1 144 ? 29.125 2.004 -10.079 1.00 89.75 144 THR A CA 1
ATOM 1168 C C . THR A 1 144 ? 28.756 2.415 -8.652 1.00 89.75 144 THR A C 1
ATOM 1170 O O . THR A 1 144 ? 27.582 2.570 -8.319 1.00 89.75 144 THR A O 1
ATOM 1173 N N . ASP A 1 145 ? 29.757 2.656 -7.804 1.00 90.81 145 ASP A N 1
ATOM 1174 C CA . ASP A 1 145 ? 29.529 3.126 -6.427 1.00 90.81 145 ASP A CA 1
ATOM 1175 C C . ASP A 1 145 ? 28.772 4.467 -6.377 1.00 90.81 145 ASP A C 1
ATOM 1177 O O . ASP A 1 145 ? 28.044 4.751 -5.427 1.00 90.81 145 ASP A O 1
ATOM 1181 N N . GLU A 1 146 ? 28.933 5.312 -7.399 1.00 89.88 146 GLU A N 1
ATOM 1182 C CA . GLU A 1 146 ? 28.207 6.577 -7.516 1.00 89.88 146 GLU A CA 1
ATOM 1183 C C . GLU A 1 146 ? 26.719 6.359 -7.810 1.00 89.88 146 GLU A C 1
ATOM 1185 O O . GLU A 1 146 ? 25.876 6.960 -7.145 1.00 89.88 146 GLU A O 1
ATOM 1190 N N . GLU A 1 147 ? 26.391 5.444 -8.725 1.00 89.12 147 GLU A N 1
ATOM 1191 C CA . GLU A 1 147 ? 25.004 5.066 -9.017 1.00 89.12 147 GLU A CA 1
ATOM 1192 C C . GLU A 1 147 ? 24.325 4.411 -7.814 1.00 89.12 147 GLU A C 1
ATOM 1194 O O . GLU A 1 147 ? 23.163 4.704 -7.551 1.00 89.12 147 GLU A O 1
ATOM 1199 N N . ILE A 1 148 ? 25.044 3.579 -7.051 1.00 90.19 148 ILE A N 1
ATOM 1200 C CA . ILE A 1 148 ? 24.513 2.960 -5.826 1.00 90.19 148 ILE A CA 1
ATOM 1201 C C . ILE A 1 148 ? 24.132 4.039 -4.808 1.00 90.19 148 ILE A C 1
ATOM 1203 O O . ILE A 1 148 ? 23.009 4.042 -4.308 1.00 90.19 148 ILE A O 1
ATOM 1207 N N . ARG A 1 149 ? 25.024 5.004 -4.548 1.00 90.25 149 ARG A N 1
ATOM 1208 C CA . ARG A 1 149 ? 24.732 6.115 -3.624 1.00 90.25 149 ARG A CA 1
ATOM 1209 C C . ARG A 1 149 ? 23.577 6.985 -4.110 1.00 90.25 149 ARG A C 1
ATOM 1211 O O . ARG A 1 149 ? 22.752 7.411 -3.307 1.00 90.25 149 ARG A O 1
ATOM 1218 N N . SER A 1 150 ? 23.507 7.253 -5.415 1.00 90.12 150 SER A N 1
ATOM 1219 C CA . SER A 1 150 ? 22.401 8.016 -5.997 1.00 90.12 150 SER A CA 1
ATOM 1220 C C . SER A 1 150 ? 21.069 7.272 -5.867 1.00 90.12 150 SER A C 1
ATOM 1222 O O . SER A 1 150 ? 20.061 7.898 -5.542 1.00 90.12 150 SER A O 1
ATOM 1224 N N . ALA A 1 151 ? 21.067 5.951 -6.054 1.00 89.94 151 ALA A N 1
ATOM 1225 C CA . ALA A 1 151 ? 19.884 5.114 -5.889 1.00 89.94 151 ALA A CA 1
ATOM 1226 C C . ALA A 1 151 ? 19.413 5.057 -4.428 1.00 89.94 151 ALA A C 1
ATOM 1228 O O . ALA A 1 151 ? 18.224 5.186 -4.145 1.00 89.94 151 ALA A O 1
ATOM 1229 N N . GLU A 1 152 ? 20.347 4.925 -3.481 1.00 91.25 152 GLU A N 1
ATOM 1230 C CA . GLU A 1 152 ? 20.061 4.987 -2.044 1.00 91.25 152 GLU A CA 1
ATOM 1231 C C . GLU A 1 152 ? 19.447 6.329 -1.637 1.00 91.25 152 GLU A C 1
ATOM 1233 O O . GLU A 1 152 ? 18.434 6.348 -0.937 1.00 91.25 152 GLU A O 1
ATOM 1238 N N . ALA A 1 153 ? 20.014 7.442 -2.112 1.00 91.31 153 ALA A N 1
ATOM 1239 C CA . ALA A 1 153 ? 19.479 8.776 -1.854 1.00 91.31 153 ALA A CA 1
ATOM 1240 C C . ALA A 1 153 ? 18.066 8.945 -2.434 1.00 91.31 153 ALA A C 1
ATOM 1242 O O . ALA A 1 153 ? 17.178 9.440 -1.745 1.00 91.31 153 ALA A O 1
ATOM 1243 N N . MET A 1 154 ? 17.833 8.464 -3.659 1.00 90.56 154 MET A N 1
ATOM 1244 C CA . MET A 1 154 ? 16.517 8.517 -4.295 1.00 90.56 154 MET A CA 1
ATOM 1245 C C . MET A 1 154 ? 15.478 7.669 -3.553 1.00 90.56 154 MET A C 1
ATOM 1247 O O . MET A 1 154 ? 14.337 8.093 -3.399 1.00 90.56 154 MET A O 1
ATOM 1251 N N . ARG A 1 155 ? 15.845 6.475 -3.070 1.00 91.06 155 ARG A N 1
ATOM 1252 C CA . ARG A 1 155 ? 14.942 5.669 -2.234 1.00 91.06 155 ARG A CA 1
ATOM 1253 C C . ARG A 1 155 ? 14.579 6.382 -0.940 1.00 91.06 155 ARG A C 1
ATOM 1255 O O . ARG A 1 155 ? 13.429 6.302 -0.522 1.00 91.06 155 ARG A O 1
ATOM 1262 N N . LEU A 1 156 ? 15.548 7.044 -0.309 1.00 91.88 156 LEU A N 1
ATOM 1263 C CA . LEU A 1 156 ? 15.308 7.801 0.915 1.00 91.88 156 LEU A CA 1
ATOM 1264 C C . LEU A 1 156 ? 14.372 8.987 0.657 1.00 91.88 156 LEU A C 1
ATOM 1266 O O . LEU A 1 156 ? 13.439 9.187 1.425 1.00 91.88 156 LEU A O 1
ATOM 1270 N N . GLU A 1 157 ? 14.585 9.725 -0.432 1.00 92.56 157 GLU A N 1
ATOM 1271 C CA . GLU A 1 157 ? 13.707 10.818 -0.867 1.00 92.56 157 GLU A CA 1
ATOM 1272 C C . GLU A 1 157 ? 12.268 10.322 -1.076 1.00 92.56 157 GLU A C 1
ATOM 1274 O O . GLU A 1 157 ? 11.353 10.813 -0.424 1.00 92.56 157 GLU A O 1
ATOM 1279 N N . MET A 1 158 ? 12.076 9.267 -1.874 1.00 91.62 158 MET A N 1
ATOM 1280 C CA . MET A 1 158 ? 10.749 8.688 -2.125 1.00 91.62 158 MET A CA 1
ATOM 1281 C C . MET A 1 158 ? 10.086 8.134 -0.851 1.00 91.62 158 MET A C 1
ATOM 1283 O O . MET A 1 158 ? 8.868 8.226 -0.699 1.00 91.62 158 MET A O 1
ATOM 1287 N N . LEU A 1 159 ? 10.868 7.556 0.071 1.00 93.38 159 LEU A N 1
ATOM 1288 C CA . LEU A 1 159 ? 10.375 7.113 1.379 1.00 93.38 159 LEU A CA 1
ATOM 1289 C C . LEU A 1 159 ? 9.842 8.297 2.186 1.00 93.38 159 LEU A C 1
ATOM 1291 O O . LEU A 1 159 ? 8.774 8.181 2.781 1.00 93.38 159 LEU A O 1
ATOM 1295 N N . LEU A 1 160 ? 10.572 9.414 2.220 1.00 94.31 160 LEU A N 1
ATOM 1296 C CA . LEU A 1 160 ? 10.166 10.606 2.963 1.00 94.31 160 LEU A CA 1
ATOM 1297 C C . LEU A 1 160 ? 8.924 11.250 2.339 1.00 94.31 160 LEU A C 1
ATOM 1299 O O . LEU A 1 160 ? 7.984 11.550 3.068 1.00 94.31 160 LEU A O 1
ATOM 1303 N N . GLU A 1 161 ? 8.875 11.370 1.010 1.00 93.25 161 GLU A N 1
ATOM 1304 C CA . GLU A 1 161 ? 7.703 11.884 0.291 1.00 93.25 161 GLU A CA 1
ATOM 1305 C C . GLU A 1 161 ? 6.450 11.028 0.540 1.00 93.25 161 GLU A C 1
ATOM 1307 O O . GLU A 1 161 ? 5.361 11.553 0.783 1.00 93.25 161 GLU A O 1
ATOM 1312 N N . GLU A 1 162 ? 6.577 9.695 0.495 1.00 92.75 162 GLU A N 1
ATOM 1313 C CA . GLU A 1 162 ? 5.439 8.803 0.738 1.00 92.75 162 GLU A CA 1
ATOM 1314 C C . GLU A 1 162 ? 4.998 8.851 2.207 1.00 92.75 162 GLU A C 1
ATOM 1316 O O . GLU A 1 162 ? 3.795 8.893 2.469 1.00 92.75 162 GLU A O 1
ATOM 1321 N N . LYS A 1 163 ? 5.939 8.924 3.160 1.00 93.81 163 LYS A N 1
ATOM 1322 C CA . LYS A 1 163 ? 5.619 9.127 4.581 1.00 93.81 163 LYS A CA 1
ATOM 1323 C C . LYS A 1 163 ? 4.854 10.422 4.809 1.00 93.81 163 LYS A C 1
ATOM 1325 O O . LYS A 1 163 ? 3.757 10.367 5.355 1.00 93.81 163 LYS A O 1
ATOM 1330 N N . GLU A 1 164 ? 5.380 11.550 4.337 1.00 94.25 164 GLU A N 1
ATOM 1331 C CA . GLU A 1 164 ? 4.750 12.864 4.500 1.00 94.25 164 GLU A CA 1
ATOM 1332 C C . GLU A 1 164 ? 3.330 12.868 3.919 1.00 94.25 164 GLU A C 1
ATOM 1334 O O . GLU A 1 164 ? 2.386 13.339 4.555 1.00 94.25 164 GLU A O 1
ATOM 1339 N N . ARG A 1 165 ? 3.140 12.257 2.742 1.00 91.69 165 ARG A N 1
ATOM 1340 C CA . ARG A 1 165 ? 1.821 12.135 2.114 1.00 91.69 165 ARG A CA 1
ATOM 1341 C C . ARG A 1 165 ? 0.819 11.382 2.992 1.00 91.69 165 ARG A C 1
ATOM 1343 O O . ARG A 1 165 ? -0.317 11.833 3.116 1.00 91.69 165 ARG A O 1
ATOM 1350 N N . TYR A 1 166 ? 1.192 10.228 3.545 1.00 90.44 166 TYR A N 1
ATOM 1351 C CA . TYR A 1 166 ? 0.279 9.429 4.374 1.00 90.44 166 TYR A CA 1
ATOM 1352 C C . TYR A 1 166 ? 0.100 10.012 5.779 1.00 90.44 166 TYR A C 1
ATOM 1354 O O . TYR A 1 166 ? -1.005 9.957 6.319 1.00 90.44 166 TYR A O 1
ATOM 1362 N N . GLU A 1 167 ? 1.131 10.641 6.344 1.00 91.25 167 GLU A N 1
ATOM 1363 C CA . GLU A 1 167 ? 1.019 11.408 7.583 1.00 91.25 167 GLU A CA 1
ATOM 1364 C C . GLU A 1 167 ? 0.019 12.558 7.417 1.00 91.25 167 GLU A C 1
ATOM 1366 O O . GLU A 1 167 ? -0.865 12.722 8.259 1.00 91.25 167 GLU A O 1
ATOM 1371 N N . ALA A 1 168 ? 0.069 13.295 6.304 1.00 91.12 168 ALA A N 1
ATOM 1372 C CA . ALA A 1 168 ? -0.857 14.389 6.017 1.00 91.12 168 ALA A CA 1
ATOM 1373 C C . ALA A 1 168 ? -2.325 13.941 5.873 1.00 91.12 168 ALA A C 1
ATOM 1375 O O . ALA A 1 168 ? -3.228 14.742 6.111 1.00 91.12 168 ALA A O 1
ATOM 1376 N N . LEU A 1 169 ? -2.586 12.677 5.513 1.00 88.88 169 LEU A N 1
ATOM 1377 C CA . LEU A 1 169 ? -3.948 12.136 5.420 1.00 88.88 169 LEU A CA 1
ATOM 1378 C C . LEU A 1 169 ? -4.582 11.890 6.796 1.00 88.88 169 LEU A C 1
ATOM 1380 O O . LEU A 1 169 ? -5.785 12.090 6.947 1.00 88.88 169 LEU A O 1
ATOM 1384 N N . ILE A 1 170 ? -3.796 11.459 7.788 1.00 88.19 170 ILE A N 1
ATOM 1385 C CA . ILE A 1 170 ? -4.309 11.067 9.113 1.00 88.19 170 ILE A CA 1
ATOM 1386 C C . ILE A 1 170 ? -4.124 12.149 10.185 1.00 88.19 170 ILE A C 1
ATOM 1388 O O . ILE A 1 170 ? -4.945 12.258 11.096 1.00 88.19 170 ILE A O 1
ATOM 1392 N N . SER A 1 171 ? -3.101 12.999 10.045 1.00 89.81 171 SER A N 1
ATOM 1393 C CA . SER A 1 171 ? -2.775 14.062 11.008 1.00 89.81 171 SER A CA 1
ATOM 1394 C C . SER A 1 171 ? -3.949 14.995 11.326 1.00 89.81 171 SER A C 1
ATOM 1396 O O . SER A 1 171 ? -4.158 15.262 12.507 1.00 89.81 171 SER A O 1
ATOM 1398 N N . PRO A 1 172 ? -4.776 15.450 10.358 1.00 92.25 172 PRO A N 1
ATOM 1399 C CA . PRO A 1 172 ? -5.919 16.309 10.671 1.00 92.25 172 PRO A CA 1
ATOM 1400 C C . PRO A 1 172 ? -6.910 15.656 11.641 1.00 92.25 172 PRO A C 1
ATOM 1402 O O . PRO A 1 172 ? -7.383 16.311 12.564 1.00 92.25 172 PRO A O 1
ATOM 1405 N N . ARG A 1 173 ? -7.173 14.353 11.473 1.00 89.62 173 ARG A N 1
ATOM 1406 C CA . ARG A 1 173 ? -8.084 13.595 12.341 1.00 89.62 173 ARG A CA 1
ATOM 1407 C C . ARG A 1 173 ? -7.485 13.380 13.732 1.00 89.62 173 ARG A C 1
ATOM 1409 O O . ARG A 1 173 ? -8.200 13.462 14.723 1.00 89.62 173 ARG A O 1
ATOM 1416 N N . ILE A 1 174 ? -6.174 13.140 13.814 1.00 91.25 174 ILE A N 1
ATOM 1417 C CA . ILE A 1 174 ? -5.456 13.051 15.094 1.00 91.25 174 ILE A CA 1
ATOM 1418 C C . ILE A 1 174 ? -5.547 14.380 15.853 1.00 91.25 174 ILE A C 1
ATOM 1420 O O . ILE A 1 174 ? -5.853 14.384 17.044 1.00 91.25 174 ILE A O 1
ATOM 1424 N N . GLU A 1 175 ? -5.309 15.505 15.179 1.00 92.81 175 GLU A N 1
ATOM 1425 C CA . GLU A 1 175 ? -5.365 16.827 15.810 1.00 92.81 175 GLU A CA 1
ATOM 1426 C C . GLU A 1 175 ? -6.786 17.214 16.239 1.00 92.81 175 GLU A C 1
ATOM 1428 O O . GLU A 1 175 ? -6.958 17.765 17.324 1.00 92.81 175 GLU A O 1
ATOM 1433 N N . GLU A 1 176 ? -7.811 16.861 15.459 1.00 92.69 176 GLU A N 1
ATOM 1434 C CA . GLU A 1 176 ? -9.217 17.027 15.855 1.00 92.69 176 GLU A CA 1
ATOM 1435 C C . GLU A 1 176 ? -9.538 16.254 17.145 1.00 92.69 176 GLU A C 1
ATOM 1437 O O . GLU A 1 176 ? -10.089 16.814 18.092 1.00 92.69 176 GLU A O 1
ATOM 1442 N N . VAL A 1 177 ? -9.137 14.980 17.228 1.00 91.81 177 VAL A N 1
ATOM 1443 C CA . VAL A 1 177 ? -9.360 14.159 18.429 1.00 91.81 177 VAL A CA 1
ATOM 1444 C C . VAL A 1 177 ? -8.596 14.714 19.633 1.00 91.81 177 VAL A C 1
ATOM 1446 O O . VAL A 1 177 ? -9.148 14.747 20.731 1.00 91.81 177 VAL A O 1
ATOM 1449 N N . LYS A 1 178 ? -7.363 15.206 19.447 1.00 93.56 178 LYS A N 1
ATOM 1450 C CA . LYS A 1 178 ? -6.595 15.861 20.521 1.00 93.56 178 LYS A CA 1
ATOM 1451 C C . LYS A 1 178 ? -7.273 17.130 21.035 1.00 93.56 178 LYS A C 1
ATOM 1453 O O . LYS A 1 178 ? -7.274 17.357 22.242 1.00 93.56 178 LYS A O 1
ATOM 1458 N N . GLN A 1 179 ? -7.837 17.950 20.147 1.00 94.12 179 GLN A N 1
ATOM 1459 C CA . GLN A 1 179 ? -8.577 19.153 20.543 1.00 94.12 179 GLN A CA 1
ATOM 1460 C C . GLN A 1 179 ? -9.825 18.787 21.349 1.00 94.12 179 GLN A C 1
ATOM 1462 O O . GLN A 1 179 ? -10.008 19.292 22.454 1.00 94.12 179 GLN A O 1
ATOM 1467 N N . ASN A 1 180 ? -10.617 17.833 20.854 1.00 91.50 180 ASN A N 1
ATOM 1468 C CA . ASN A 1 180 ? -11.804 17.351 21.557 1.00 91.50 180 ASN A CA 1
ATOM 1469 C C . ASN A 1 180 ? -11.456 16.737 22.924 1.00 91.50 180 ASN A C 1
ATOM 1471 O O . ASN A 1 180 ? -12.213 16.896 23.881 1.00 91.50 180 ASN A O 1
ATOM 1475 N N . LEU A 1 181 ? -10.311 16.050 23.033 1.00 91.94 181 LEU A N 1
ATOM 1476 C CA . LEU A 1 181 ? -9.830 15.487 24.296 1.00 91.94 181 LEU A CA 1
ATOM 1477 C C . LEU A 1 181 ? -9.507 16.596 25.304 1.00 91.94 181 LEU A C 1
ATOM 1479 O O . LEU A 1 181 ? -9.959 16.522 26.442 1.00 91.94 181 LEU A O 1
ATOM 1483 N N . ALA A 1 182 ? -8.798 17.644 24.879 1.00 92.31 182 ALA A N 1
ATOM 1484 C CA . ALA A 1 182 ? -8.486 18.788 25.736 1.00 92.31 182 ALA A CA 1
ATOM 1485 C C . ALA A 1 182 ? -9.755 19.517 26.222 1.00 92.31 182 ALA A C 1
ATOM 1487 O O . ALA A 1 182 ? -9.838 19.924 27.384 1.00 92.31 182 ALA A O 1
ATOM 1488 N N . ASP A 1 183 ? -10.770 19.641 25.362 1.00 91.94 183 ASP A N 1
ATOM 1489 C CA . ASP A 1 183 ? -12.064 20.218 25.734 1.00 91.94 183 ASP A CA 1
ATOM 1490 C C . ASP A 1 183 ? -12.819 19.328 26.739 1.00 91.94 183 ASP A C 1
ATOM 1492 O O . ASP A 1 183 ? -13.389 19.832 27.711 1.00 91.94 183 ASP A O 1
ATOM 1496 N N . ALA A 1 184 ? -12.798 18.004 26.557 1.00 89.62 184 ALA A N 1
ATOM 1497 C CA . ALA A 1 184 ? -13.403 17.048 27.488 1.00 89.62 184 ALA A CA 1
ATOM 1498 C C . ALA A 1 184 ? -12.703 17.052 28.860 1.00 89.62 184 ALA A C 1
ATOM 1500 O O . ALA A 1 184 ? -13.377 17.063 29.893 1.00 89.62 184 ALA A O 1
ATOM 1501 N N . GLU A 1 185 ? -11.369 17.136 28.876 1.00 89.88 185 GLU A N 1
ATOM 1502 C CA . GLU A 1 185 ? -10.565 17.309 30.092 1.00 89.88 185 GLU A CA 1
ATOM 1503 C C . GLU A 1 185 ? -10.917 18.610 30.822 1.00 89.88 185 GLU A C 1
ATOM 1505 O O . GLU A 1 185 ? -11.083 18.615 32.043 1.00 89.88 185 GLU A O 1
ATOM 1510 N N . SER A 1 186 ? -11.098 19.712 30.085 1.00 90.94 186 SER A N 1
ATOM 1511 C CA . SER A 1 186 ? -11.499 20.998 30.666 1.00 90.94 186 SER A CA 1
ATOM 1512 C C . SER A 1 186 ? -12.915 20.970 31.250 1.00 90.94 186 SER A C 1
ATOM 1514 O O . SER A 1 186 ? -13.202 21.719 32.187 1.00 90.94 186 SER A O 1
ATOM 1516 N N . ASN A 1 187 ? -13.804 20.144 30.699 1.00 88.12 187 ASN A N 1
ATOM 1517 C CA . ASN A 1 187 ? -15.196 20.033 31.134 1.00 88.12 187 ASN A CA 1
ATOM 1518 C C . ASN A 1 187 ? -15.419 18.949 32.206 1.00 88.12 187 ASN A C 1
ATOM 1520 O O . ASN A 1 187 ? -16.497 18.912 32.800 1.00 88.12 187 ASN A O 1
ATOM 1524 N N . GLY A 1 188 ? -14.417 18.107 32.486 1.00 87.94 188 GLY A N 1
ATOM 1525 C CA . GLY A 1 188 ? -14.508 17.014 33.461 1.00 87.94 188 GLY A CA 1
ATOM 1526 C C . GLY A 1 188 ? -15.442 15.880 33.028 1.00 87.94 188 GLY A C 1
ATOM 1527 O O . GLY A 1 188 ? -16.104 15.280 33.874 1.00 87.94 188 GLY A O 1
ATOM 1528 N N . ASP A 1 189 ? -15.545 15.626 31.722 1.00 87.94 189 ASP A N 1
ATOM 1529 C CA . ASP A 1 189 ? -16.376 14.557 31.159 1.00 87.94 189 ASP A CA 1
ATOM 1530 C C . ASP A 1 189 ? -15.573 13.251 31.021 1.00 87.94 189 ASP A C 1
ATOM 1532 O O . ASP A 1 189 ? -14.979 12.966 29.979 1.00 87.94 189 ASP A O 1
ATOM 1536 N N . ASP A 1 190 ? -15.557 12.455 32.093 1.00 82.69 190 ASP A N 1
ATOM 1537 C CA . ASP A 1 190 ? -14.790 11.203 32.185 1.00 82.69 190 ASP A CA 1
ATOM 1538 C C . ASP A 1 190 ? -15.149 10.173 31.091 1.00 82.69 190 ASP A C 1
ATOM 1540 O O . ASP A 1 190 ? -14.291 9.397 30.660 1.00 82.69 190 ASP A O 1
ATOM 1544 N N . GLU A 1 191 ? -16.401 10.139 30.619 1.00 80.19 191 GLU A N 1
ATOM 1545 C CA . GLU A 1 191 ? -16.839 9.200 29.573 1.00 80.19 191 GLU A CA 1
ATOM 1546 C C . GLU A 1 191 ? -16.256 9.594 28.208 1.00 80.19 191 GLU A C 1
ATOM 1548 O O . GLU A 1 191 ? -15.684 8.756 27.494 1.00 80.19 191 GLU A O 1
ATOM 1553 N N . SER A 1 192 ? -16.318 10.887 27.882 1.00 80.94 192 SER A N 1
ATOM 1554 C CA . SER A 1 192 ? -15.713 11.433 26.666 1.00 80.94 192 SER A CA 1
ATOM 1555 C C . SER A 1 192 ? -14.188 11.318 26.685 1.00 80.94 192 SER A C 1
ATOM 1557 O O . SER A 1 192 ? -13.601 10.941 25.671 1.00 80.94 192 SER A O 1
ATOM 1559 N N . ILE A 1 193 ? -13.535 11.557 27.829 1.00 81.44 193 ILE A N 1
ATOM 1560 C CA . ILE A 1 193 ? -12.074 11.421 27.974 1.00 81.44 193 ILE A CA 1
ATOM 1561 C C . ILE A 1 193 ? -11.620 9.997 27.639 1.00 81.44 193 ILE A C 1
ATOM 1563 O O . ILE A 1 193 ? -10.696 9.815 26.841 1.00 81.44 193 ILE A O 1
ATOM 1567 N N . ASN A 1 194 ? -12.279 8.979 28.199 1.00 79.00 194 ASN A N 1
ATOM 1568 C CA . ASN A 1 194 ? -11.925 7.581 27.940 1.00 79.00 194 ASN A CA 1
ATOM 1569 C C . ASN A 1 194 ? -12.095 7.214 26.457 1.00 79.00 194 ASN A C 1
ATOM 1571 O O . ASN A 1 194 ? -11.201 6.616 25.855 1.00 79.00 194 ASN A O 1
ATOM 1575 N N . THR A 1 195 ? -13.211 7.625 25.853 1.00 80.69 195 THR A N 1
ATOM 1576 C CA . THR A 1 195 ? -13.529 7.331 24.446 1.00 80.69 195 THR A CA 1
ATOM 1577 C C . THR A 1 195 ? -12.554 8.015 23.482 1.00 80.69 195 THR A C 1
ATOM 1579 O O . THR A 1 195 ? -12.045 7.396 22.543 1.00 80.69 195 THR A O 1
ATOM 1582 N N . LEU A 1 196 ? -12.241 9.290 23.723 1.00 85.31 196 LEU A N 1
ATOM 1583 C CA . LEU A 1 196 ? -11.314 10.064 22.896 1.00 85.31 196 LEU A CA 1
ATOM 1584 C C . LEU A 1 196 ? -9.868 9.586 23.062 1.00 85.31 196 LEU A C 1
ATOM 1586 O O . LEU A 1 196 ? -9.138 9.521 22.076 1.00 85.31 196 LEU A O 1
ATOM 1590 N N . THR A 1 197 ? -9.472 9.173 24.269 1.00 86.44 197 THR A N 1
ATOM 1591 C CA . THR A 1 197 ? -8.155 8.561 24.519 1.00 86.44 197 THR A CA 1
ATOM 1592 C C . THR A 1 197 ? -7.997 7.257 23.742 1.00 86.44 197 THR A C 1
ATOM 1594 O O . THR A 1 197 ? -6.970 7.039 23.099 1.00 86.44 197 THR A O 1
ATOM 1597 N N . TYR A 1 198 ? -9.022 6.399 23.761 1.00 83.06 198 TYR A N 1
ATOM 1598 C CA . TYR A 1 198 ? -9.038 5.165 22.976 1.00 83.06 198 TYR A CA 1
ATOM 1599 C C . TYR A 1 198 ? -8.897 5.459 21.475 1.00 83.06 198 TYR A C 1
ATOM 1601 O O . TYR A 1 198 ? -7.982 4.949 20.829 1.00 83.06 198 TYR A O 1
ATOM 1609 N N . THR A 1 199 ? -9.720 6.372 20.955 1.00 84.69 199 THR A N 1
ATOM 1610 C CA . THR A 1 199 ? -9.697 6.784 19.541 1.00 84.69 199 THR A CA 1
ATOM 1611 C C . THR A 1 199 ? -8.334 7.356 19.132 1.00 84.69 199 THR A C 1
ATOM 1613 O O . THR A 1 199 ? -7.823 7.061 18.051 1.00 84.69 199 THR A O 1
ATOM 1616 N N . LEU A 1 200 ? -7.711 8.168 19.992 1.00 89.00 200 LEU A N 1
ATOM 1617 C CA . LEU A 1 200 ? -6.388 8.741 19.742 1.00 89.00 200 LEU A CA 1
ATOM 1618 C C . LEU A 1 200 ? -5.310 7.655 19.650 1.00 89.00 200 LEU A C 1
ATOM 1620 O O . LEU A 1 200 ? -4.471 7.701 18.746 1.00 89.00 200 LEU A O 1
ATOM 1624 N N . ASN A 1 201 ? -5.340 6.678 20.560 1.00 86.56 201 ASN A N 1
ATOM 1625 C CA . ASN A 1 201 ? -4.413 5.548 20.537 1.00 86.56 201 ASN A CA 1
ATOM 1626 C C . ASN A 1 201 ? -4.579 4.721 19.258 1.00 86.56 201 ASN A C 1
ATOM 1628 O O . ASN A 1 201 ? -3.581 4.396 18.621 1.00 86.56 201 ASN A O 1
ATOM 1632 N N . GLU A 1 202 ? -5.814 4.444 18.835 1.00 84.44 202 GLU A N 1
ATOM 1633 C CA . GLU A 1 202 ? -6.078 3.721 17.587 1.00 84.44 202 GLU A CA 1
ATOM 1634 C C . GLU A 1 202 ? -5.560 4.467 16.356 1.00 84.44 202 GLU A C 1
ATOM 1636 O O . GLU A 1 202 ? -4.876 3.877 15.523 1.00 84.44 202 GLU A O 1
ATOM 1641 N N . LEU A 1 203 ? -5.837 5.768 16.231 1.00 87.94 203 LEU A N 1
ATOM 1642 C CA . LEU A 1 203 ? -5.353 6.554 15.091 1.00 87.94 203 LEU A CA 1
ATOM 1643 C C . LEU A 1 203 ? -3.824 6.629 15.056 1.00 87.94 203 LEU A C 1
ATOM 1645 O O . LEU A 1 203 ? -3.228 6.562 13.980 1.00 87.94 203 LEU A O 1
ATOM 1649 N N . THR A 1 204 ? -3.195 6.737 16.226 1.00 88.69 204 THR A N 1
ATOM 1650 C CA . THR A 1 204 ? -1.733 6.724 16.356 1.00 88.69 204 THR A CA 1
ATOM 1651 C C . THR A 1 204 ? -1.160 5.365 15.947 1.00 88.69 204 THR A C 1
ATOM 1653 O O . THR A 1 204 ? -0.156 5.307 15.239 1.00 88.69 204 THR A O 1
ATOM 1656 N N . GLU A 1 205 ? -1.822 4.271 16.327 1.00 88.00 205 GLU A N 1
ATOM 1657 C CA . GLU A 1 205 ? -1.440 2.914 15.936 1.00 88.00 205 GLU A CA 1
ATOM 1658 C C . GLU A 1 205 ? -1.573 2.695 14.425 1.00 88.00 205 GLU A C 1
ATOM 1660 O O . GLU A 1 205 ? -0.649 2.208 13.777 1.00 88.00 205 GLU A O 1
ATOM 1665 N N . VAL A 1 206 ? -2.687 3.128 13.832 1.00 88.00 206 VAL A N 1
ATOM 1666 C CA .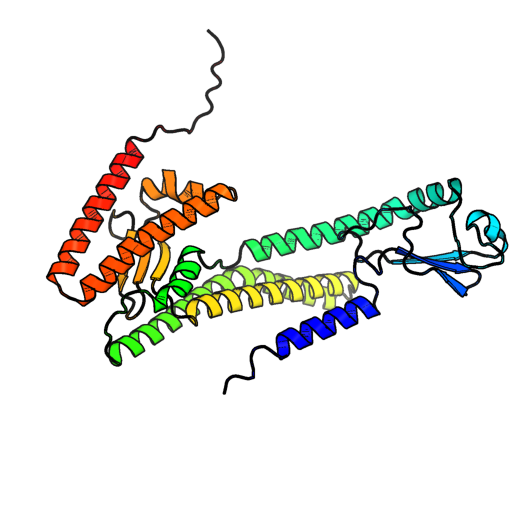 VAL A 1 206 ? -2.899 3.077 12.379 1.00 88.00 206 VAL A CA 1
ATOM 1667 C C . VAL A 1 206 ? -1.819 3.876 11.647 1.00 88.00 206 VAL A C 1
ATOM 1669 O O . VAL A 1 206 ? -1.246 3.379 10.676 1.00 88.00 206 VAL A O 1
ATOM 1672 N N . GLN A 1 207 ? -1.497 5.086 12.118 1.00 90.25 207 GLN A N 1
ATOM 1673 C CA . GLN A 1 207 ? -0.419 5.897 11.548 1.00 90.25 207 GLN A CA 1
ATOM 1674 C C . GLN A 1 207 ? 0.928 5.167 11.624 1.00 90.25 207 GLN A C 1
ATOM 1676 O O . GLN A 1 207 ? 1.658 5.129 10.631 1.00 90.25 207 GLN A O 1
ATOM 1681 N N . ARG A 1 208 ? 1.244 4.550 12.768 1.00 89.94 208 ARG A N 1
ATOM 1682 C CA . ARG A 1 208 ? 2.462 3.750 12.946 1.00 89.94 208 ARG A CA 1
ATOM 1683 C C . ARG A 1 208 ? 2.519 2.587 11.958 1.00 89.94 208 ARG A C 1
ATOM 1685 O O . ARG A 1 208 ? 3.500 2.475 11.227 1.00 89.94 208 ARG A O 1
ATOM 1692 N N . GLU A 1 209 ? 1.459 1.783 11.863 1.00 89.81 209 GLU A N 1
ATOM 1693 C CA . GLU A 1 209 ? 1.383 0.669 10.909 1.00 89.81 209 GLU A CA 1
ATOM 1694 C C . GLU A 1 209 ? 1.580 1.143 9.460 1.00 89.81 209 GLU A C 1
ATOM 1696 O O . GLU A 1 209 ? 2.243 0.479 8.659 1.00 89.81 209 GLU A O 1
ATOM 1701 N N . TRP A 1 210 ? 0.999 2.287 9.088 1.00 92.06 210 TRP A N 1
ATOM 1702 C CA . TRP A 1 210 ? 1.164 2.857 7.750 1.00 92.06 210 TRP A CA 1
ATOM 1703 C C . TRP A 1 210 ? 2.624 3.228 7.477 1.00 92.06 210 TRP A C 1
ATOM 1705 O O . TRP A 1 210 ? 3.158 2.872 6.424 1.00 92.06 210 TRP A O 1
ATOM 1715 N N . ILE A 1 211 ? 3.280 3.892 8.431 1.00 91.50 211 ILE A N 1
ATOM 1716 C CA . ILE A 1 211 ? 4.693 4.272 8.335 1.00 91.50 211 ILE A CA 1
ATOM 1717 C C . ILE A 1 211 ? 5.576 3.026 8.218 1.00 91.50 211 ILE A C 1
ATOM 1719 O O . ILE A 1 211 ? 6.408 2.964 7.313 1.00 91.50 211 ILE A O 1
ATOM 1723 N N . GLU A 1 212 ? 5.360 2.003 9.045 1.00 90.88 212 GLU A N 1
ATOM 1724 C CA . GLU A 1 212 ? 6.111 0.741 8.992 1.00 90.88 212 GLU A CA 1
ATOM 1725 C C . GLU A 1 212 ? 5.949 0.024 7.642 1.00 90.88 212 GLU A C 1
ATOM 1727 O O . GLU A 1 212 ? 6.915 -0.489 7.064 1.00 90.88 212 GLU A O 1
ATOM 1732 N N . ARG A 1 213 ? 4.737 0.021 7.070 1.00 90.81 213 ARG A N 1
ATOM 1733 C CA . ARG A 1 213 ? 4.495 -0.527 5.724 1.00 90.81 213 ARG A CA 1
ATOM 1734 C C . ARG A 1 213 ? 5.270 0.249 4.655 1.00 90.81 213 ARG A C 1
ATOM 1736 O O . ARG A 1 213 ? 5.875 -0.380 3.785 1.00 90.81 213 ARG A O 1
ATOM 1743 N N . ILE A 1 214 ? 5.308 1.581 4.725 1.00 92.44 214 ILE A N 1
ATOM 1744 C CA . ILE A 1 214 ? 6.088 2.421 3.796 1.00 92.44 214 ILE A CA 1
ATOM 1745 C C . ILE A 1 214 ? 7.587 2.143 3.959 1.00 92.44 214 ILE A C 1
ATOM 1747 O O . ILE A 1 214 ? 8.282 1.883 2.975 1.00 92.44 214 ILE A O 1
ATOM 1751 N N . GLU A 1 215 ? 8.091 2.111 5.191 1.00 91.75 215 GLU A N 1
ATOM 1752 C CA . GLU A 1 215 ? 9.491 1.793 5.472 1.00 91.75 215 GLU A CA 1
ATOM 1753 C C . GLU A 1 215 ? 9.871 0.413 4.939 1.00 91.75 215 GLU A C 1
ATOM 1755 O O . GLU A 1 215 ? 10.843 0.2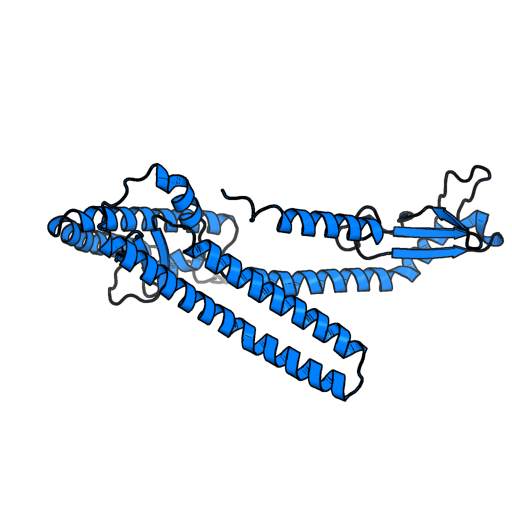83 4.195 1.00 91.75 215 GLU A O 1
ATOM 1760 N N . SER A 1 216 ? 9.078 -0.620 5.231 1.00 89.31 216 SER A N 1
ATOM 1761 C CA . SER A 1 216 ? 9.337 -1.980 4.746 1.00 89.31 216 SER A CA 1
ATOM 1762 C C . SER A 1 216 ? 9.337 -2.064 3.213 1.00 89.31 216 SER A C 1
ATOM 1764 O O . SER A 1 216 ? 10.136 -2.808 2.617 1.00 89.31 216 SER A O 1
ATOM 1766 N N . ARG A 1 217 ? 8.488 -1.265 2.546 1.00 91.31 217 ARG A N 1
ATOM 1767 C CA . ARG A 1 217 ? 8.447 -1.160 1.087 1.00 91.31 217 ARG A CA 1
ATOM 1768 C C . ARG A 1 217 ? 9.787 -0.674 0.544 1.00 91.31 217 ARG A C 1
ATOM 1770 O O . ARG A 1 217 ? 10.310 -1.347 -0.352 1.00 91.31 217 ARG A O 1
ATOM 1777 N N . TRP A 1 218 ? 10.322 0.429 1.070 1.00 91.19 218 TRP A N 1
ATOM 1778 C CA . TRP A 1 218 ? 11.489 1.151 0.537 1.00 91.19 218 TRP A CA 1
ATOM 1779 C C . TRP A 1 218 ? 12.844 0.678 1.074 1.00 91.19 218 TRP A C 1
ATOM 1781 O O . TRP A 1 218 ? 13.810 0.642 0.316 1.00 91.19 218 TRP A O 1
ATOM 1791 N N . MET A 1 219 ? 12.922 0.241 2.332 1.00 84.31 219 MET A N 1
ATOM 1792 C CA . MET A 1 219 ? 14.151 -0.304 2.933 1.00 84.31 219 MET A CA 1
ATOM 1793 C C . MET A 1 219 ? 14.546 -1.649 2.315 1.00 84.31 219 MET A C 1
ATOM 1795 O O . MET A 1 219 ? 15.712 -2.041 2.328 1.00 84.31 219 MET A O 1
ATOM 1799 N N . THR A 1 220 ? 13.578 -2.360 1.732 1.00 82.31 220 THR A N 1
ATOM 1800 C CA . THR A 1 220 ? 13.841 -3.591 0.989 1.00 82.31 220 THR A CA 1
ATOM 1801 C C . THR A 1 220 ? 14.048 -3.283 -0.488 1.00 82.31 220 THR A C 1
ATOM 1803 O O . THR A 1 220 ? 13.119 -2.841 -1.172 1.00 82.31 220 THR A O 1
ATOM 1806 N N . HIS A 1 221 ? 15.232 -3.613 -1.002 1.00 82.50 221 HIS A N 1
ATOM 1807 C CA . HIS A 1 221 ? 15.540 -3.496 -2.426 1.00 82.50 221 HIS A CA 1
ATOM 1808 C C . HIS A 1 221 ? 14.629 -4.406 -3.266 1.00 82.50 221 HIS A C 1
ATOM 1810 O O . HIS A 1 221 ? 14.544 -5.619 -3.045 1.00 82.50 221 HIS A O 1
ATOM 1816 N N . SER A 1 222 ? 13.991 -3.813 -4.269 1.00 89.81 222 SER A N 1
ATOM 1817 C CA . SER A 1 222 ? 13.116 -4.454 -5.249 1.00 89.81 222 SER A CA 1
ATOM 1818 C C . SER A 1 222 ? 13.716 -4.324 -6.653 1.00 89.81 222 SER A C 1
ATOM 1820 O O . SER A 1 222 ? 14.365 -3.326 -6.927 1.00 89.81 222 SER A O 1
ATOM 1822 N N . PRO A 1 223 ? 13.550 -5.287 -7.577 1.00 92.50 223 PRO A N 1
ATOM 1823 C CA . PRO A 1 223 ? 13.992 -5.088 -8.961 1.00 92.50 223 PRO A CA 1
ATOM 1824 C C . PRO A 1 223 ? 13.162 -4.016 -9.685 1.00 92.50 223 PRO A C 1
ATOM 1826 O O . PRO A 1 223 ? 13.659 -3.346 -10.587 1.00 92.50 223 PRO A O 1
ATOM 1829 N N . ASN A 1 224 ? 11.894 -3.857 -9.302 1.00 93.69 224 ASN A N 1
ATOM 1830 C CA . ASN A 1 224 ? 10.995 -2.861 -9.864 1.00 93.69 224 ASN A CA 1
ATOM 1831 C C . ASN A 1 224 ? 9.997 -2.341 -8.823 1.00 93.69 224 ASN A C 1
ATOM 1833 O O . ASN A 1 224 ? 9.752 -2.993 -7.804 1.00 93.69 224 ASN A O 1
ATOM 1837 N N . ARG A 1 225 ? 9.428 -1.168 -9.097 1.00 94.25 225 ARG A N 1
ATOM 1838 C CA . ARG A 1 225 ? 8.328 -0.568 -8.332 1.00 94.25 225 ARG A CA 1
ATOM 1839 C C . ARG A 1 225 ? 7.266 -0.047 -9.277 1.00 94.25 225 ARG A C 1
ATOM 1841 O O . ARG A 1 225 ? 7.612 0.508 -10.321 1.00 94.25 225 ARG A O 1
ATOM 1848 N N . ILE A 1 226 ? 6.001 -0.215 -8.905 1.00 93.81 226 ILE A N 1
ATOM 1849 C CA . ILE A 1 226 ? 4.870 0.243 -9.711 1.00 93.81 226 ILE A CA 1
ATOM 1850 C C . ILE A 1 226 ? 4.204 1.444 -9.054 1.00 93.81 226 ILE A C 1
ATOM 1852 O O . ILE A 1 226 ? 3.899 1.462 -7.860 1.00 93.81 226 ILE A O 1
ATOM 1856 N N . PHE A 1 227 ? 3.931 2.436 -9.889 1.00 93.25 227 PHE A N 1
ATOM 1857 C CA . PHE A 1 227 ? 3.209 3.648 -9.557 1.00 93.25 227 PHE A CA 1
ATOM 1858 C C . PHE A 1 227 ? 2.051 3.829 -10.532 1.00 93.25 227 PHE A C 1
ATOM 1860 O O . PHE A 1 227 ? 2.069 3.324 -11.653 1.00 93.25 227 PHE A O 1
ATOM 1867 N N . ILE A 1 228 ? 1.057 4.597 -10.111 1.00 92.31 228 ILE A N 1
ATOM 1868 C CA . ILE A 1 228 ? -0.006 5.094 -10.979 1.00 92.31 228 ILE A CA 1
ATOM 1869 C C . ILE A 1 228 ? 0.139 6.606 -10.996 1.00 92.31 228 ILE A C 1
ATOM 1871 O O . ILE A 1 228 ? 0.254 7.220 -9.935 1.00 92.31 228 ILE A O 1
ATOM 1875 N N . GLY A 1 229 ? 0.142 7.204 -12.179 1.00 91.75 229 GLY A N 1
ATOM 1876 C CA . GLY A 1 229 ? 0.237 8.649 -12.287 1.00 91.75 229 GLY A CA 1
ATOM 1877 C C . GLY A 1 229 ? 0.229 9.135 -13.720 1.00 91.75 229 GLY A C 1
ATOM 1878 O O . GLY A 1 229 ? 0.284 8.354 -14.669 1.00 91.75 229 GLY A O 1
ATOM 1879 N N . ASP A 1 230 ? 0.162 10.446 -13.846 1.00 88.88 230 ASP A N 1
ATOM 1880 C CA . ASP A 1 230 ? 0.132 11.129 -15.123 1.00 88.88 230 ASP A CA 1
ATOM 1881 C C . ASP A 1 230 ? 1.523 11.073 -15.761 1.00 88.88 230 ASP A C 1
ATOM 1883 O O . ASP A 1 230 ? 2.545 11.332 -15.116 1.00 88.88 230 ASP A O 1
ATOM 1887 N N . THR A 1 231 ? 1.578 10.759 -17.054 1.00 83.94 231 THR A N 1
ATOM 1888 C CA . THR A 1 231 ? 2.828 10.821 -17.814 1.00 83.94 231 THR A CA 1
ATOM 1889 C C . THR A 1 231 ? 2.733 11.859 -18.920 1.00 83.94 231 THR A C 1
ATOM 1891 O O . THR A 1 231 ? 1.683 12.047 -19.517 1.00 83.94 231 THR A O 1
ATOM 1894 N N . ILE A 1 232 ? 3.855 12.512 -19.235 1.00 80.69 232 ILE A N 1
ATOM 1895 C CA . ILE A 1 232 ? 3.936 13.488 -20.340 1.00 80.69 232 ILE A CA 1
ATOM 1896 C C . ILE A 1 232 ? 3.655 12.811 -21.697 1.00 80.69 232 ILE A C 1
ATOM 1898 O O . ILE A 1 232 ? 3.117 13.436 -22.609 1.00 80.69 232 ILE A O 1
ATOM 1902 N N . SER A 1 233 ? 4.025 11.533 -21.829 1.00 83.19 233 SER A N 1
ATOM 1903 C CA . SER A 1 233 ? 3.746 10.712 -23.011 1.00 83.19 233 SER A CA 1
ATOM 1904 C C . SER A 1 233 ? 2.318 10.157 -22.980 1.00 83.19 233 SER A C 1
ATOM 1906 O O . SER A 1 233 ? 1.722 10.003 -21.914 1.00 83.19 233 SER A O 1
ATOM 1908 N N . ARG A 1 234 ? 1.792 9.804 -24.159 1.00 85.06 234 ARG A N 1
ATOM 1909 C CA . ARG A 1 234 ? 0.539 9.041 -24.307 1.00 85.06 234 ARG A CA 1
ATOM 1910 C C . ARG A 1 234 ? 0.730 7.532 -24.125 1.00 85.06 234 ARG A C 1
ATOM 1912 O O . ARG A 1 234 ? -0.244 6.792 -24.240 1.00 85.06 234 ARG A O 1
ATOM 1919 N N . ASP A 1 235 ? 1.953 7.091 -23.846 1.00 93.81 235 ASP A N 1
ATOM 1920 C CA . ASP A 1 235 ? 2.264 5.690 -23.572 1.00 93.81 235 ASP A CA 1
ATOM 1921 C C . ASP A 1 235 ? 1.463 5.165 -22.376 1.00 93.81 235 ASP A C 1
ATOM 1923 O O . ASP A 1 235 ? 1.171 5.904 -21.432 1.00 93.81 235 ASP A O 1
ATOM 1927 N N . VAL A 1 236 ? 1.124 3.874 -22.396 1.00 94.56 236 VAL A N 1
ATOM 1928 C CA . VAL A 1 236 ? 0.336 3.235 -21.324 1.00 94.56 236 VAL A CA 1
ATOM 1929 C C . VAL A 1 236 ? 1.135 3.046 -20.035 1.00 94.56 236 VAL A C 1
ATOM 1931 O O . VAL A 1 236 ? 0.557 2.941 -18.954 1.00 94.56 236 VAL A O 1
ATOM 1934 N N . TYR A 1 237 ? 2.463 3.040 -20.133 1.00 95.75 237 TYR A N 1
ATOM 1935 C CA . TYR A 1 237 ? 3.367 3.074 -18.993 1.00 95.75 237 TYR A CA 1
ATOM 1936 C C . TYR A 1 237 ? 4.587 3.943 -19.307 1.00 95.75 237 TYR A C 1
ATOM 1938 O O . TYR A 1 237 ? 4.845 4.271 -20.459 1.00 95.75 237 TYR A O 1
ATOM 1946 N N . LYS A 1 238 ? 5.366 4.292 -18.285 1.00 95.56 238 LYS A N 1
ATOM 1947 C CA . LYS A 1 238 ? 6.687 4.912 -18.408 1.00 95.56 238 LYS A CA 1
ATOM 1948 C C . LYS A 1 238 ? 7.667 4.184 -17.501 1.00 95.56 238 LYS A C 1
ATOM 1950 O O . LYS A 1 238 ? 7.338 3.911 -16.351 1.00 95.56 238 LYS A O 1
ATOM 1955 N N . MET A 1 239 ? 8.867 3.910 -18.002 1.00 95.00 239 MET A N 1
ATOM 1956 C CA . MET A 1 239 ? 9.985 3.405 -17.205 1.00 95.00 239 MET A CA 1
ATOM 1957 C C . MET A 1 239 ? 10.920 4.570 -16.851 1.00 95.00 239 MET A C 1
ATOM 1959 O O . MET A 1 239 ? 11.260 5.391 -17.706 1.00 95.00 239 MET A O 1
ATOM 1963 N N . ARG A 1 240 ? 11.312 4.664 -15.580 1.00 93.06 240 ARG A N 1
ATOM 1964 C CA . ARG A 1 240 ? 12.354 5.558 -15.074 1.00 93.06 240 ARG A CA 1
ATOM 1965 C C . ARG A 1 240 ? 13.454 4.721 -14.423 1.00 93.06 240 ARG A C 1
ATOM 1967 O O . ARG A 1 240 ? 13.177 3.919 -13.535 1.00 93.06 240 ARG A O 1
ATOM 1974 N N . ASP A 1 241 ? 14.690 4.951 -14.850 1.00 91.81 241 ASP A N 1
ATOM 1975 C CA . ASP A 1 241 ? 15.883 4.403 -14.205 1.00 91.81 241 ASP A CA 1
ATOM 1976 C C . ASP A 1 241 ? 16.072 5.102 -12.849 1.00 91.81 241 ASP A C 1
ATOM 1978 O O . ASP A 1 241 ? 16.258 6.321 -12.797 1.00 91.81 241 ASP A O 1
ATOM 1982 N N . ALA A 1 242 ? 15.957 4.341 -11.759 1.00 89.56 242 ALA A N 1
ATOM 1983 C CA . ALA A 1 242 ? 16.169 4.815 -10.392 1.00 89.56 242 ALA A CA 1
ATOM 1984 C C . ALA A 1 242 ? 17.526 4.359 -9.826 1.00 89.56 242 ALA A C 1
ATOM 1986 O O . ALA A 1 242 ? 17.698 4.228 -8.618 1.00 89.56 242 ALA A O 1
ATOM 1987 N N . GLY A 1 243 ? 18.496 4.087 -10.702 1.00 87.50 243 GLY A N 1
ATOM 1988 C CA . GLY A 1 243 ? 19.797 3.544 -10.342 1.00 87.50 243 GLY A CA 1
ATOM 1989 C C . GLY A 1 243 ? 19.760 2.021 -10.301 1.00 87.50 243 GLY A C 1
ATOM 1990 O O . GLY A 1 243 ? 20.128 1.382 -11.284 1.00 87.50 243 GLY A O 1
ATOM 1991 N N . ASP A 1 244 ? 19.321 1.426 -9.194 1.00 87.88 244 ASP A N 1
ATOM 1992 C CA . ASP A 1 244 ? 19.294 -0.032 -8.989 1.00 87.88 244 ASP A CA 1
ATOM 1993 C C . ASP A 1 244 ? 17.900 -0.673 -9.096 1.00 87.88 244 ASP A C 1
ATOM 1995 O O . ASP A 1 244 ? 17.788 -1.903 -9.127 1.00 87.88 244 ASP A O 1
ATOM 1999 N N . GLU A 1 245 ? 16.853 0.138 -9.244 1.00 92.69 245 GLU A N 1
ATOM 2000 C CA . GLU A 1 245 ? 15.470 -0.307 -9.417 1.00 92.69 245 GLU A CA 1
ATOM 2001 C C . GLU A 1 245 ? 14.851 0.293 -10.693 1.00 92.69 245 GLU A C 1
ATOM 2003 O O . GLU A 1 245 ? 15.145 1.423 -11.094 1.00 92.69 245 GLU A O 1
ATOM 2008 N N . ALA A 1 246 ? 13.952 -0.458 -11.334 1.00 94.88 246 ALA A N 1
ATOM 2009 C CA . ALA A 1 246 ? 13.125 0.056 -12.424 1.00 94.88 246 ALA A CA 1
ATOM 2010 C C . ALA A 1 246 ? 11.823 0.651 -11.863 1.00 94.88 246 ALA A C 1
ATOM 2012 O O . ALA A 1 246 ? 10.977 -0.076 -11.336 1.00 94.88 246 ALA A O 1
ATOM 2013 N N . HIS A 1 247 ? 11.632 1.965 -11.982 1.00 95.31 247 HIS A N 1
ATOM 2014 C CA . HIS A 1 247 ? 10.395 2.626 -11.562 1.00 95.31 247 HIS A CA 1
ATOM 2015 C C . HIS A 1 247 ? 9.420 2.700 -12.733 1.00 95.31 247 HIS A C 1
ATOM 2017 O O . HIS A 1 247 ? 9.703 3.333 -13.747 1.00 95.31 247 HIS A O 1
ATOM 2023 N N . ILE A 1 248 ? 8.268 2.050 -12.598 1.00 96.12 248 ILE A N 1
ATOM 2024 C CA . ILE A 1 248 ? 7.281 1.913 -13.667 1.00 96.12 248 ILE A CA 1
ATOM 2025 C C . ILE A 1 248 ? 6.022 2.665 -13.271 1.00 96.12 248 ILE A C 1
ATOM 2027 O O . ILE A 1 248 ? 5.358 2.314 -12.300 1.00 96.12 248 ILE A O 1
ATOM 2031 N N . THR A 1 249 ? 5.674 3.693 -14.032 1.00 96.12 249 THR A N 1
ATOM 2032 C CA . THR A 1 249 ? 4.444 4.460 -13.829 1.00 96.12 249 THR A CA 1
ATOM 2033 C C . THR A 1 249 ? 3.424 4.047 -14.875 1.00 96.12 249 THR A C 1
ATOM 2035 O O . THR A 1 249 ? 3.660 4.242 -16.063 1.00 96.12 249 THR A O 1
ATOM 2038 N N . ILE A 1 250 ? 2.291 3.493 -14.449 1.00 95.38 250 ILE A N 1
ATOM 2039 C CA . ILE A 1 250 ? 1.136 3.246 -15.314 1.00 95.38 250 ILE A CA 1
ATOM 2040 C C . ILE A 1 250 ? 0.412 4.570 -15.539 1.00 95.38 250 ILE A C 1
ATOM 2042 O O . ILE A 1 250 ? 0.041 5.249 -14.576 1.00 95.38 250 ILE A O 1
ATOM 2046 N N . ASN A 1 251 ? 0.214 4.925 -16.808 1.00 95.12 251 ASN A N 1
ATOM 2047 C CA . ASN A 1 251 ? -0.368 6.201 -17.192 1.00 95.12 251 ASN A CA 1
ATOM 2048 C C . ASN A 1 251 ? -1.890 6.187 -17.014 1.00 95.12 251 ASN A C 1
ATOM 2050 O O . ASN A 1 251 ? -2.626 5.580 -17.803 1.00 95.12 251 ASN A O 1
ATOM 2054 N N . ASN A 1 252 ? -2.359 6.902 -15.994 1.00 93.81 252 ASN A N 1
ATOM 2055 C CA . ASN A 1 252 ? -3.776 6.993 -15.642 1.00 93.81 252 ASN A CA 1
ATOM 2056 C C . ASN A 1 252 ? -4.627 7.813 -16.639 1.00 93.81 252 ASN A C 1
ATOM 2058 O O . ASN A 1 252 ? -5.858 7.798 -16.558 1.00 93.81 252 ASN A O 1
ATOM 2062 N N . GLN A 1 253 ? -3.998 8.503 -17.597 1.00 92.44 253 GLN A N 1
ATOM 2063 C CA . GLN A 1 253 ? -4.684 9.315 -18.604 1.00 92.44 253 GLN A CA 1
ATOM 2064 C C . GLN A 1 253 ? -5.103 8.513 -19.845 1.00 92.44 253 GLN A C 1
ATOM 2066 O O . GLN A 1 253 ? -5.827 9.033 -20.696 1.00 92.44 253 GLN A O 1
ATOM 2071 N N . THR A 1 254 ? -4.669 7.256 -19.965 1.00 92.44 254 THR A N 1
ATOM 2072 C CA . THR A 1 254 ? -4.953 6.414 -21.135 1.00 92.44 254 THR A CA 1
ATOM 2073 C C . THR A 1 254 ? -6.334 5.761 -21.080 1.00 92.44 254 THR A C 1
ATOM 2075 O O . THR A 1 254 ? -6.866 5.459 -20.008 1.00 92.44 254 THR A O 1
ATOM 2078 N N . GLU A 1 255 ? -6.905 5.469 -22.253 1.00 90.81 255 GLU A N 1
ATOM 2079 C CA . GLU A 1 255 ? -8.150 4.692 -22.357 1.00 90.81 255 GLU A CA 1
ATOM 2080 C C . GLU A 1 255 ? -7.982 3.284 -21.782 1.00 90.81 255 GLU A C 1
ATOM 2082 O O . GLU A 1 255 ? -8.884 2.772 -21.123 1.00 90.81 255 GLU A O 1
ATOM 2087 N N . PHE A 1 256 ? -6.794 2.692 -21.937 1.00 92.50 256 PHE A N 1
ATOM 2088 C CA . PHE A 1 256 ? -6.438 1.443 -21.270 1.00 92.50 256 PHE A CA 1
ATOM 2089 C C . PHE A 1 256 ? -6.609 1.524 -19.754 1.00 92.50 256 PHE A C 1
ATOM 2091 O O . PHE A 1 256 ? -7.240 0.645 -19.161 1.00 92.50 256 PHE A O 1
ATOM 2098 N N . TYR A 1 257 ? -6.089 2.578 -19.118 1.00 93.00 257 TYR A N 1
ATOM 2099 C CA . TYR A 1 257 ? -6.249 2.719 -17.679 1.00 93.00 257 TYR A CA 1
ATOM 2100 C C . TYR A 1 257 ? -7.722 2.832 -17.296 1.00 93.00 257 TYR A C 1
ATOM 2102 O O . TYR A 1 257 ? -8.201 2.103 -16.431 1.00 93.00 257 TYR A O 1
ATOM 2110 N N . ARG A 1 258 ? -8.468 3.706 -17.974 1.00 90.12 258 ARG A N 1
ATOM 2111 C CA . ARG A 1 258 ? -9.877 3.963 -17.658 1.00 90.12 258 ARG A CA 1
ATOM 2112 C C . ARG A 1 258 ? -10.754 2.731 -17.860 1.00 90.12 258 ARG A C 1
ATOM 2114 O O . ARG A 1 258 ? -11.494 2.372 -16.949 1.00 90.12 258 ARG A O 1
ATOM 2121 N N . LYS A 1 259 ? -10.650 2.062 -19.010 1.00 89.31 259 LYS A N 1
ATOM 2122 C CA . LYS A 1 259 ? -11.530 0.942 -19.372 1.00 89.31 259 LYS A CA 1
ATOM 2123 C C .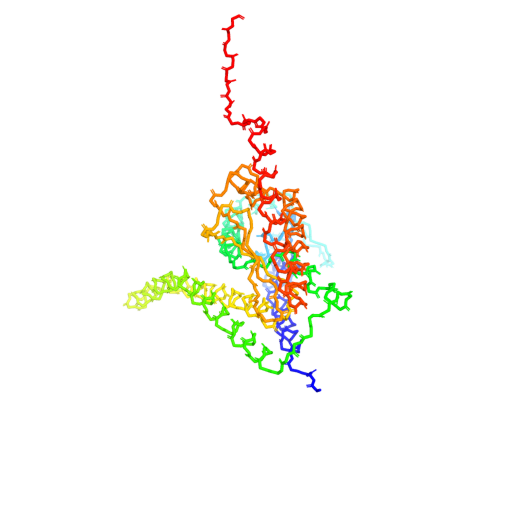 LYS A 1 259 ? -11.100 -0.400 -18.781 1.00 89.31 259 LYS A C 1
ATOM 2125 O O . LYS A 1 259 ? -11.955 -1.251 -18.565 1.00 89.31 259 LYS A O 1
ATOM 2130 N N . VAL A 1 260 ? -9.807 -0.596 -18.505 1.00 89.94 260 VAL A N 1
ATOM 2131 C CA . VAL A 1 260 ? -9.266 -1.898 -18.071 1.00 89.94 260 VAL A CA 1
ATOM 2132 C C . VAL A 1 260 ? -8.635 -1.814 -16.691 1.00 89.94 260 VAL A C 1
ATOM 2134 O O . VAL A 1 260 ? -9.121 -2.434 -15.747 1.00 89.94 260 VAL A O 1
ATOM 2137 N N . TYR A 1 261 ? -7.552 -1.047 -16.559 1.00 91.00 261 TYR A N 1
ATOM 2138 C CA . TYR A 1 261 ? -6.715 -1.100 -15.360 1.00 91.00 261 TYR A CA 1
ATOM 2139 C C . TYR A 1 261 ? -7.462 -0.610 -14.107 1.00 91.00 261 TYR A C 1
ATOM 2141 O O . TYR A 1 261 ? -7.360 -1.210 -13.043 1.00 91.00 261 TYR A O 1
ATOM 2149 N N . SER A 1 262 ? -8.284 0.435 -14.229 1.00 89.69 262 SER A N 1
ATOM 2150 C CA . SER A 1 262 ? -9.068 0.982 -13.117 1.00 89.69 262 SER A CA 1
ATOM 2151 C C . SER A 1 262 ? -10.157 0.025 -12.625 1.00 89.69 262 SER A C 1
ATOM 2153 O O . SER A 1 262 ? -10.444 -0.028 -11.430 1.00 89.69 262 SER A O 1
ATOM 2155 N N . LYS A 1 263 ? -10.721 -0.792 -13.523 1.00 87.00 263 LYS A N 1
ATOM 2156 C CA . LYS A 1 263 ? -11.763 -1.766 -13.184 1.00 87.00 263 LYS A CA 1
ATOM 2157 C C . LYS A 1 263 ? -11.195 -2.918 -12.351 1.00 87.00 263 LYS A C 1
ATOM 2159 O O . LYS A 1 263 ? -11.887 -3.419 -11.473 1.00 87.00 263 LYS A O 1
ATOM 2164 N N . VAL A 1 264 ? -9.929 -3.293 -12.563 1.00 86.12 264 VAL A N 1
ATOM 2165 C CA . VAL A 1 264 ? -9.255 -4.334 -11.760 1.00 86.12 264 VAL A CA 1
ATOM 2166 C C . VAL A 1 264 ? -8.650 -3.809 -10.454 1.00 86.12 264 VAL A C 1
ATOM 2168 O O . VAL A 1 264 ? -8.303 -4.613 -9.592 1.00 86.12 264 VAL A O 1
ATOM 2171 N N . LEU A 1 265 ? -8.542 -2.484 -10.277 1.00 78.38 265 LEU A N 1
ATOM 2172 C CA . LEU A 1 265 ? -8.118 -1.871 -9.011 1.00 78.38 265 LEU A CA 1
ATOM 2173 C C . LEU A 1 265 ? -9.192 -1.966 -7.919 1.00 78.38 265 LEU A C 1
ATOM 2175 O O . LEU A 1 265 ? -8.847 -2.120 -6.752 1.00 78.38 265 LEU A O 1
ATOM 2179 N N . ASN A 1 266 ? -10.469 -1.898 -8.302 1.00 65.56 266 ASN A N 1
ATOM 2180 C CA . ASN A 1 266 ? -11.600 -1.716 -7.382 1.00 65.56 266 ASN A CA 1
ATOM 2181 C C . ASN A 1 266 ? -12.489 -2.961 -7.225 1.00 65.56 266 ASN A C 1
ATOM 2183 O O . ASN A 1 266 ? -13.613 -2.854 -6.740 1.00 65.56 266 ASN A O 1
ATOM 2187 N N . ALA A 1 267 ? -12.043 -4.124 -7.696 1.00 59.94 267 ALA A N 1
ATOM 2188 C CA . ALA A 1 267 ? -12.896 -5.299 -7.832 1.00 59.94 267 ALA A CA 1
ATOM 2189 C C . ALA A 1 267 ? -12.444 -6.478 -6.952 1.00 59.94 267 ALA A C 1
ATOM 2191 O O . ALA A 1 267 ? -11.381 -6.457 -6.335 1.00 59.94 267 ALA A O 1
ATOM 2192 N N . ASP A 1 268 ? -13.307 -7.491 -6.879 1.00 64.38 268 ASP A N 1
ATOM 2193 C CA . ASP A 1 268 ? -13.215 -8.684 -6.032 1.00 64.38 268 ASP A CA 1
ATOM 2194 C C . ASP A 1 268 ? -11.877 -9.464 -6.103 1.00 64.38 268 ASP A C 1
ATOM 2196 O O . ASP A 1 268 ? -10.995 -9.223 -6.928 1.00 64.38 268 ASP A O 1
ATOM 2200 N N . HIS A 1 269 ? -11.725 -10.492 -5.257 1.00 62.44 269 HIS A N 1
ATOM 2201 C CA . HIS A 1 269 ? -10.508 -11.318 -5.189 1.00 62.44 269 HIS A CA 1
ATOM 2202 C C . HIS A 1 269 ? -10.022 -11.879 -6.543 1.00 62.44 269 HIS A C 1
ATOM 2204 O O . HIS A 1 269 ? -8.821 -12.111 -6.715 1.00 62.44 269 HIS A O 1
ATOM 2210 N N . LYS A 1 270 ? -10.918 -12.132 -7.509 1.00 65.94 270 LYS A N 1
ATOM 2211 C CA . LYS A 1 270 ? -10.526 -12.581 -8.858 1.00 65.94 270 LYS A CA 1
ATOM 2212 C C . LYS A 1 270 ? -9.858 -11.457 -9.646 1.00 65.94 270 LYS A C 1
ATOM 2214 O O . LYS A 1 270 ? -8.848 -11.695 -10.309 1.00 65.94 270 LYS A O 1
ATOM 2219 N N . SER A 1 271 ? -10.379 -10.247 -9.522 1.00 75.06 271 SER A N 1
ATOM 2220 C CA . SER A 1 271 ? -9.837 -9.050 -10.156 1.00 75.06 271 SER A CA 1
ATOM 2221 C C . SER A 1 271 ? -8.476 -8.656 -9.580 1.00 75.06 271 SER A C 1
ATOM 2223 O O . SER A 1 271 ? -7.595 -8.248 -10.335 1.00 75.06 271 SER A O 1
ATOM 2225 N N . LEU A 1 272 ? -8.233 -8.923 -8.290 1.00 77.56 272 LEU A N 1
ATOM 2226 C CA . LEU A 1 272 ? -6.915 -8.727 -7.675 1.00 77.56 272 LEU A CA 1
ATOM 2227 C C . LEU A 1 272 ? -5.824 -9.596 -8.328 1.00 77.56 272 LEU A C 1
ATOM 2229 O O . LEU A 1 272 ? -4.717 -9.121 -8.569 1.00 77.56 272 LEU A O 1
ATOM 2233 N N . LYS A 1 273 ? -6.128 -10.856 -8.680 1.00 85.62 273 LYS A N 1
ATOM 2234 C CA . LYS A 1 273 ? -5.178 -11.713 -9.417 1.00 85.62 273 LYS A CA 1
ATOM 2235 C C . LYS A 1 273 ? -4.878 -11.160 -10.805 1.00 85.62 273 LYS A C 1
ATOM 2237 O O . LYS A 1 273 ? -3.724 -11.174 -11.226 1.00 85.62 273 LYS A O 1
ATOM 2242 N N . LEU A 1 274 ? -5.905 -10.681 -11.507 1.00 88.38 274 LEU A N 1
ATOM 2243 C CA . LEU A 1 274 ? -5.737 -10.086 -12.829 1.00 88.38 274 LEU A CA 1
ATOM 2244 C C . LEU A 1 274 ? -4.883 -8.816 -12.757 1.00 88.38 274 LEU A C 1
ATOM 2246 O O . LEU A 1 274 ? -3.950 -8.683 -13.545 1.00 88.38 274 LEU A O 1
ATOM 2250 N N . LYS A 1 275 ? -5.120 -7.955 -11.759 1.00 89.62 275 LYS A N 1
ATOM 2251 C CA . LYS A 1 275 ? -4.260 -6.805 -11.469 1.00 89.62 275 LYS A CA 1
ATOM 2252 C C . LYS A 1 275 ? -2.809 -7.242 -11.278 1.00 89.62 275 LYS A C 1
ATOM 2254 O O . LYS A 1 275 ? -1.934 -6.722 -11.955 1.00 89.62 275 LYS A O 1
ATOM 2259 N N . THR A 1 276 ? -2.542 -8.229 -10.421 1.00 91.31 276 THR A N 1
ATOM 2260 C CA . THR A 1 276 ? -1.172 -8.720 -10.197 1.00 91.31 276 THR A CA 1
ATOM 2261 C C . THR A 1 276 ? -0.518 -9.216 -11.488 1.00 91.31 276 THR A C 1
ATOM 2263 O O . THR A 1 276 ? 0.661 -8.962 -11.706 1.00 91.31 276 THR A O 1
ATOM 2266 N N . LEU A 1 277 ? -1.257 -9.893 -12.372 1.00 92.88 277 LEU A N 1
ATOM 2267 C CA . LEU A 1 277 ? -0.728 -10.335 -13.667 1.00 92.88 277 LEU A CA 1
ATOM 2268 C C . LEU A 1 277 ? -0.416 -9.162 -14.605 1.00 92.88 277 LEU A C 1
ATOM 2270 O O . LEU A 1 277 ? 0.624 -9.172 -15.261 1.00 92.88 277 LEU A O 1
ATOM 2274 N N . MET A 1 278 ? -1.287 -8.152 -14.654 1.00 93.38 278 MET A N 1
ATOM 2275 C CA . MET A 1 278 ? -1.058 -6.938 -15.444 1.00 93.38 278 MET A CA 1
ATOM 2276 C C . MET A 1 278 ? 0.151 -6.160 -14.923 1.00 93.38 278 MET A C 1
ATOM 2278 O O . MET A 1 278 ? 1.022 -5.778 -15.701 1.00 93.38 278 MET A O 1
ATOM 2282 N N . ASP A 1 279 ? 0.245 -5.997 -13.607 1.00 94.88 279 ASP A N 1
ATOM 2283 C CA . ASP A 1 279 ? 1.402 -5.413 -12.943 1.00 94.88 279 ASP A CA 1
ATOM 2284 C C . ASP A 1 279 ? 2.679 -6.178 -13.306 1.00 94.88 279 ASP A C 1
ATOM 2286 O O . ASP A 1 279 ? 3.650 -5.574 -13.740 1.00 94.88 279 ASP A O 1
ATOM 2290 N N . LEU A 1 280 ? 2.676 -7.513 -13.199 1.00 95.38 280 LEU A N 1
ATOM 2291 C CA . LEU A 1 280 ? 3.830 -8.347 -13.552 1.00 95.38 280 LEU A CA 1
ATOM 2292 C C . LEU A 1 280 ? 4.223 -8.216 -15.028 1.00 95.38 280 LEU A C 1
ATOM 2294 O O . LEU A 1 280 ? 5.414 -8.243 -15.342 1.00 95.38 280 LEU A O 1
ATOM 2298 N N . MET A 1 281 ? 3.256 -8.057 -15.934 1.00 95.38 281 MET A N 1
ATOM 2299 C CA . MET A 1 281 ? 3.519 -7.803 -17.350 1.00 95.38 281 MET A CA 1
ATOM 2300 C C . MET A 1 281 ? 4.275 -6.480 -17.533 1.00 95.38 281 MET A C 1
ATOM 2302 O O . MET A 1 281 ? 5.339 -6.471 -18.154 1.00 95.38 281 MET A O 1
ATOM 2306 N N . PHE A 1 282 ? 3.788 -5.385 -16.943 1.00 95.75 282 PHE A N 1
ATOM 2307 C CA . PHE A 1 282 ? 4.470 -4.089 -17.019 1.00 95.75 282 PHE A CA 1
ATOM 2308 C C . PHE A 1 282 ? 5.807 -4.086 -16.270 1.00 95.75 282 PHE A C 1
ATOM 2310 O O . PHE A 1 282 ? 6.783 -3.557 -16.795 1.00 95.75 282 PHE A O 1
ATOM 2317 N N . SER A 1 283 ? 5.896 -4.748 -15.113 1.00 95.62 283 SER A N 1
ATOM 2318 C CA . SER A 1 283 ? 7.149 -5.023 -14.395 1.00 95.62 283 SER A CA 1
ATOM 2319 C C . SER A 1 283 ? 8.168 -5.728 -15.278 1.00 95.62 283 SER A C 1
ATOM 2321 O O . SER A 1 283 ? 9.340 -5.364 -15.264 1.00 95.62 283 SER A O 1
ATOM 2323 N N . SER A 1 284 ? 7.736 -6.714 -16.064 1.00 94.62 284 SER A N 1
ATOM 2324 C CA . SER A 1 284 ? 8.620 -7.468 -16.956 1.00 94.62 284 SER A CA 1
ATOM 2325 C C . SER A 1 284 ? 9.125 -6.601 -18.108 1.00 94.62 284 SER A C 1
ATOM 2327 O O . SER A 1 284 ? 10.328 -6.583 -18.366 1.00 94.62 284 SER A O 1
ATOM 2329 N N . LEU A 1 285 ? 8.231 -5.847 -18.759 1.00 95.38 285 LEU A N 1
ATOM 2330 C CA . LEU A 1 285 ? 8.590 -4.918 -19.837 1.00 95.38 285 LEU A CA 1
ATOM 2331 C C . LEU A 1 285 ? 9.527 -3.814 -19.336 1.00 95.38 285 LEU A C 1
ATOM 2333 O O . LEU A 1 285 ? 10.601 -3.610 -19.895 1.00 95.38 285 LEU A O 1
ATOM 2337 N N . GLY A 1 286 ? 9.159 -3.146 -18.242 1.00 95.62 286 GLY A N 1
ATOM 2338 C CA . GLY A 1 286 ? 9.941 -2.058 -17.667 1.00 95.62 286 GLY A CA 1
ATOM 2339 C C . GLY A 1 286 ? 11.291 -2.516 -17.118 1.00 95.62 286 GLY A C 1
ATOM 2340 O O . GLY A 1 286 ? 12.286 -1.819 -17.287 1.00 95.62 286 GLY A O 1
ATOM 2341 N N . TYR A 1 287 ? 11.372 -3.702 -16.509 1.00 95.44 287 TYR A N 1
ATOM 2342 C CA . TYR A 1 287 ? 12.651 -4.227 -16.028 1.00 95.44 287 TYR A CA 1
ATOM 2343 C C . TYR A 1 287 ? 13.578 -4.652 -17.176 1.00 95.44 287 TYR A C 1
ATOM 2345 O O . TYR A 1 287 ? 14.788 -4.434 -17.101 1.00 95.44 287 TYR A O 1
ATOM 2353 N N . ALA A 1 288 ? 13.027 -5.219 -18.254 1.00 94.62 288 ALA A N 1
ATOM 2354 C CA . ALA A 1 288 ? 13.798 -5.515 -19.459 1.00 94.62 288 ALA A CA 1
ATOM 2355 C C . ALA A 1 288 ? 14.338 -4.227 -20.099 1.00 94.62 288 ALA A C 1
ATOM 2357 O O . ALA A 1 288 ? 15.539 -4.141 -20.363 1.00 94.62 288 ALA A O 1
ATOM 2358 N N . GLU A 1 289 ? 13.482 -3.211 -20.248 1.00 95.44 289 GLU A N 1
ATOM 2359 C CA . GLU A 1 289 ? 13.863 -1.882 -20.728 1.00 95.44 289 GLU A CA 1
ATOM 2360 C C . GLU A 1 289 ? 14.981 -1.268 -19.872 1.00 95.44 289 GLU A C 1
ATOM 2362 O O . GLU A 1 289 ? 15.976 -0.785 -20.406 1.00 95.44 289 GLU A O 1
ATOM 2367 N N . PHE A 1 290 ? 14.859 -1.332 -18.546 1.00 95.12 290 PHE A N 1
ATOM 2368 C CA . PHE A 1 290 ? 15.865 -0.837 -17.605 1.00 95.12 290 PHE A CA 1
ATOM 2369 C C . PHE A 1 290 ? 17.232 -1.512 -17.794 1.00 95.12 290 PHE A C 1
ATOM 2371 O O . PHE A 1 290 ? 18.255 -0.835 -17.923 1.00 95.12 290 PHE A O 1
ATOM 2378 N N . LEU A 1 291 ? 17.266 -2.846 -17.862 1.00 93.94 291 LEU A N 1
ATOM 2379 C CA . LEU A 1 291 ? 18.518 -3.590 -18.023 1.00 93.94 291 LEU A CA 1
ATOM 2380 C C . LEU A 1 291 ? 19.193 -3.319 -19.370 1.00 93.94 291 LEU A C 1
ATOM 2382 O O . LEU A 1 291 ? 20.420 -3.199 -19.440 1.00 93.94 291 LEU A O 1
ATOM 2386 N N . ASP A 1 292 ? 18.410 -3.264 -20.443 1.00 93.06 292 ASP A N 1
ATOM 2387 C CA . ASP A 1 292 ? 18.929 -3.016 -21.782 1.00 93.06 292 ASP A CA 1
ATOM 2388 C C . ASP A 1 292 ? 19.340 -1.555 -21.975 1.00 93.06 292 ASP A C 1
ATOM 2390 O O . ASP A 1 292 ? 20.393 -1.305 -22.571 1.00 93.06 292 ASP A O 1
ATOM 2394 N N . GLY A 1 293 ? 18.582 -0.614 -21.409 1.00 89.94 293 GLY A N 1
ATOM 2395 C CA . GLY A 1 293 ? 18.883 0.815 -21.416 1.00 89.94 293 GLY A CA 1
ATOM 2396 C C . GLY A 1 293 ? 20.216 1.141 -20.744 1.00 89.94 293 GLY A C 1
ATOM 2397 O O . GLY A 1 293 ? 20.973 1.957 -21.264 1.00 89.94 293 GLY A O 1
ATOM 2398 N N . LYS A 1 294 ? 20.575 0.423 -19.670 1.00 87.94 294 LYS A N 1
ATOM 2399 C CA . LYS A 1 294 ? 21.912 0.520 -19.054 1.00 87.94 294 LYS A CA 1
ATOM 2400 C C . LYS A 1 294 ? 23.033 -0.100 -19.889 1.00 87.94 294 LYS A C 1
ATOM 2402 O O . LYS A 1 294 ? 24.205 0.155 -19.627 1.00 87.94 294 LYS A O 1
ATOM 2407 N N . SER A 1 295 ? 22.710 -0.949 -20.865 1.00 86.00 295 SER A N 1
ATOM 2408 C CA . SER A 1 295 ? 23.723 -1.653 -21.659 1.00 86.00 295 SER A CA 1
ATOM 2409 C C . SER A 1 295 ? 24.171 -0.883 -22.901 1.00 86.00 295 SER A C 1
ATOM 2411 O O . SER A 1 295 ? 25.356 -0.924 -23.232 1.00 86.00 295 SER A O 1
ATOM 2413 N N . SER A 1 296 ? 23.260 -0.186 -23.592 1.00 88.81 296 SER A N 1
ATOM 2414 C CA . SER A 1 296 ? 23.611 0.691 -24.715 1.00 88.81 296 SER A CA 1
ATOM 2415 C C . SER A 1 296 ? 22.517 1.713 -25.041 1.00 88.81 296 SER A C 1
ATOM 2417 O O . SER A 1 296 ? 21.322 1.454 -24.891 1.00 88.81 296 SER A O 1
ATOM 2419 N N . GLN A 1 297 ? 22.932 2.861 -25.586 1.00 89.81 297 GLN A N 1
ATOM 2420 C CA . GLN A 1 297 ? 22.013 3.903 -26.058 1.00 89.81 297 GLN A CA 1
ATOM 2421 C C . GLN A 1 297 ? 21.104 3.413 -27.196 1.00 89.81 297 GLN A C 1
ATOM 2423 O O . GLN A 1 297 ? 19.936 3.781 -27.259 1.00 89.81 297 GLN A O 1
ATOM 2428 N N . GLU A 1 298 ? 21.622 2.566 -28.088 1.00 92.56 298 GLU A N 1
ATOM 2429 C CA . GLU A 1 298 ? 20.849 1.970 -29.185 1.00 92.56 298 GLU A CA 1
ATOM 2430 C C . GLU A 1 298 ? 19.664 1.154 -28.660 1.00 92.56 298 GLU A C 1
ATOM 2432 O O . GLU A 1 298 ? 18.538 1.317 -29.125 1.00 92.56 298 GLU A O 1
ATOM 2437 N N . LYS A 1 299 ? 19.895 0.332 -27.632 1.00 92.19 299 LYS A N 1
ATOM 2438 C CA . LYS A 1 299 ? 18.835 -0.449 -26.997 1.00 92.19 299 LYS A CA 1
ATOM 2439 C C . LYS A 1 299 ? 17.842 0.420 -26.237 1.00 92.19 299 LYS A C 1
ATOM 2441 O O . LYS A 1 299 ? 16.653 0.129 -26.262 1.00 92.19 299 LYS A O 1
ATOM 2446 N N . SER A 1 300 ? 18.311 1.491 -25.600 1.00 91.00 300 SER A N 1
ATOM 2447 C CA . SER A 1 300 ? 17.426 2.481 -24.979 1.00 91.00 300 SER A CA 1
ATOM 2448 C C . SER A 1 300 ? 16.450 3.078 -26.005 1.00 91.00 300 SER A C 1
ATOM 2450 O O . SER A 1 300 ? 15.244 3.094 -25.776 1.00 91.00 300 SER A O 1
ATOM 2452 N N . MET A 1 301 ? 16.942 3.467 -27.189 1.00 91.56 301 MET A N 1
ATOM 2453 C CA . MET A 1 301 ? 16.085 3.958 -28.279 1.00 91.56 301 MET A CA 1
ATOM 2454 C C . MET A 1 301 ? 15.141 2.879 -28.821 1.00 91.56 301 MET A C 1
ATOM 2456 O O . MET A 1 301 ? 13.973 3.167 -29.070 1.00 91.56 301 MET A O 1
ATOM 2460 N N . PHE A 1 302 ? 15.612 1.635 -28.963 1.00 94.81 302 PHE A N 1
ATOM 2461 C CA . PHE A 1 302 ? 14.751 0.510 -29.342 1.00 94.81 302 PHE A CA 1
ATOM 2462 C C . PHE A 1 302 ? 13.562 0.370 -28.386 1.00 94.81 302 PHE A C 1
ATOM 2464 O O . PHE A 1 302 ? 12.422 0.277 -28.834 1.00 94.81 302 PHE A O 1
ATOM 2471 N N . TRP A 1 303 ? 13.807 0.408 -27.075 1.00 94.94 303 TRP A N 1
ATOM 2472 C CA . TRP A 1 303 ? 12.744 0.265 -26.087 1.00 94.94 303 TRP A CA 1
ATOM 2473 C C . TRP A 1 303 ? 11.784 1.457 -26.037 1.00 94.94 303 TRP A C 1
ATOM 2475 O O . TRP A 1 303 ? 10.607 1.259 -25.746 1.00 94.94 303 TRP A O 1
ATOM 2485 N N . GLN A 1 304 ? 12.240 2.669 -26.371 1.00 92.31 304 GLN A N 1
ATOM 2486 C CA . GLN A 1 304 ? 11.337 3.812 -26.548 1.00 92.31 304 GLN A CA 1
ATOM 2487 C C . GLN A 1 304 ? 10.320 3.538 -27.662 1.00 92.31 304 GLN A C 1
ATOM 2489 O O . GLN A 1 304 ? 9.120 3.645 -27.421 1.00 92.31 304 GLN A O 1
ATOM 2494 N N . VAL A 1 305 ? 10.785 3.091 -28.833 1.00 94.00 305 VAL A N 1
ATOM 2495 C CA . VAL A 1 305 ? 9.908 2.740 -29.965 1.00 94.00 305 VAL A CA 1
ATOM 2496 C C . VAL A 1 305 ? 9.013 1.546 -29.624 1.00 94.00 305 VAL A C 1
ATOM 2498 O O . VAL A 1 305 ? 7.810 1.585 -29.869 1.00 94.00 305 VAL A O 1
ATOM 2501 N N . ALA A 1 306 ? 9.569 0.501 -29.004 1.00 94.88 306 ALA A N 1
ATOM 2502 C CA . ALA A 1 306 ? 8.806 -0.681 -28.613 1.00 94.88 306 ALA A CA 1
ATOM 2503 C C . ALA A 1 306 ? 7.682 -0.336 -27.621 1.00 94.88 306 ALA A C 1
ATOM 2505 O O . ALA A 1 306 ? 6.579 -0.871 -27.720 1.00 94.88 306 ALA A O 1
ATOM 2506 N N . ARG A 1 307 ? 7.929 0.579 -26.677 1.00 94.75 307 ARG A N 1
ATOM 2507 C CA . ARG A 1 307 ? 6.907 1.043 -25.734 1.00 94.75 307 ARG A CA 1
ATOM 2508 C C . ARG A 1 307 ? 5.796 1.825 -26.426 1.00 94.75 307 ARG A C 1
ATOM 2510 O O . ARG A 1 307 ? 4.630 1.612 -26.087 1.00 94.75 307 ARG A O 1
ATOM 2517 N N . GLU A 1 308 ? 6.132 2.702 -27.368 1.00 93.81 308 GLU A N 1
ATOM 2518 C CA . GLU A 1 308 ? 5.141 3.432 -28.169 1.00 93.81 308 GLU A CA 1
ATOM 2519 C C . GLU A 1 308 ? 4.261 2.455 -28.969 1.00 93.81 308 GLU A C 1
ATOM 2521 O O . GLU A 1 308 ? 3.035 2.570 -28.963 1.00 93.81 308 GLU A O 1
ATOM 2526 N N . GLU A 1 309 ? 4.866 1.435 -29.586 1.00 94.81 309 GLU A N 1
ATOM 2527 C CA . GLU A 1 309 ? 4.162 0.403 -30.356 1.00 94.81 309 GLU A CA 1
ATOM 2528 C C . GLU A 1 309 ? 3.244 -0.460 -29.473 1.00 94.81 309 GLU A C 1
ATOM 2530 O O . GLU A 1 309 ? 2.062 -0.636 -29.781 1.00 94.81 309 GLU A O 1
ATO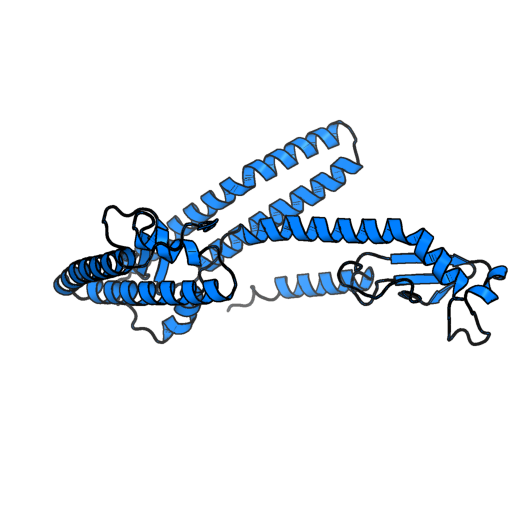M 2535 N N . VAL A 1 310 ? 3.743 -0.939 -28.327 1.00 94.06 310 VAL A N 1
ATOM 2536 C CA . VAL A 1 310 ? 2.935 -1.674 -27.338 1.00 94.06 310 VAL A CA 1
ATOM 2537 C C . VAL A 1 310 ? 1.766 -0.817 -26.853 1.00 94.06 310 VAL A C 1
ATOM 2539 O O . VAL A 1 310 ? 0.636 -1.302 -26.770 1.00 94.06 310 VAL A O 1
ATOM 2542 N N . SER A 1 311 ? 2.013 0.463 -26.572 1.00 94.50 311 SER A N 1
ATOM 2543 C CA . SER A 1 311 ? 0.978 1.399 -26.128 1.00 94.50 311 SER A CA 1
ATOM 2544 C C . SER A 1 311 ? -0.092 1.610 -27.197 1.00 94.50 311 SER A C 1
ATOM 2546 O O . SER A 1 311 ? -1.281 1.576 -26.883 1.00 94.50 311 SER A O 1
ATOM 2548 N N . LEU A 1 312 ? 0.313 1.758 -28.462 1.00 93.81 312 LEU A N 1
ATOM 2549 C CA . LEU A 1 312 ? -0.595 1.889 -29.598 1.00 93.81 312 LEU A CA 1
ATOM 2550 C C . LEU A 1 312 ? -1.471 0.643 -29.768 1.00 93.81 312 LEU A C 1
ATOM 2552 O O . LEU A 1 312 ? -2.683 0.768 -29.937 1.00 93.81 312 LEU A O 1
ATOM 2556 N N . HIS A 1 313 ? -0.885 -0.554 -29.708 1.00 93.62 313 HIS A N 1
ATOM 2557 C CA . HIS A 1 313 ? -1.637 -1.800 -29.847 1.00 93.62 313 HIS A CA 1
ATOM 2558 C C . HIS A 1 313 ? -2.610 -2.032 -28.694 1.00 93.62 313 HIS A C 1
ATOM 2560 O O . HIS A 1 313 ? -3.742 -2.456 -28.928 1.00 93.62 313 HIS A O 1
ATOM 2566 N N . ILE A 1 314 ? -2.204 -1.718 -27.462 1.00 93.75 314 ILE A N 1
ATOM 2567 C CA . ILE A 1 314 ? -3.091 -1.788 -26.299 1.00 93.75 314 ILE A CA 1
ATOM 2568 C C . ILE A 1 314 ? -4.253 -0.800 -26.458 1.00 93.75 314 ILE A C 1
ATOM 2570 O O . ILE A 1 314 ? -5.404 -1.186 -26.270 1.00 93.75 314 ILE A O 1
ATOM 2574 N N . ASP A 1 315 ? -3.985 0.446 -26.850 1.00 90.31 315 ASP A N 1
ATOM 2575 C CA . ASP A 1 315 ? -5.026 1.456 -27.068 1.00 90.31 315 ASP A CA 1
ATOM 2576 C C . ASP A 1 315 ? -6.004 1.047 -28.186 1.00 90.31 315 ASP A C 1
ATOM 2578 O O . ASP A 1 315 ? -7.220 1.135 -28.013 1.00 90.31 315 ASP A O 1
ATOM 2582 N N . GLN A 1 316 ? -5.498 0.518 -29.305 1.00 91.31 316 GLN A N 1
ATOM 2583 C CA . GLN A 1 316 ? -6.327 -0.026 -30.387 1.00 91.31 316 GLN A CA 1
ATOM 2584 C C . GLN A 1 316 ? -7.198 -1.191 -29.913 1.00 91.31 316 GLN A C 1
ATOM 2586 O O . GLN A 1 316 ? -8.394 -1.215 -30.196 1.00 91.31 316 GLN A O 1
ATOM 2591 N N . PHE A 1 317 ? -6.618 -2.138 -29.173 1.00 91.12 317 PHE A N 1
ATOM 2592 C CA . PHE A 1 317 ? -7.352 -3.274 -28.623 1.00 91.12 317 PHE A CA 1
ATOM 2593 C C . PHE A 1 317 ? -8.477 -2.808 -27.694 1.00 91.12 317 PHE A C 1
ATOM 2595 O O . PHE A 1 317 ? -9.614 -3.254 -27.822 1.00 91.12 317 PHE A O 1
ATOM 2602 N N . VAL A 1 318 ? -8.184 -1.856 -26.806 1.00 91.69 318 VAL A N 1
ATOM 2603 C CA . VAL A 1 318 ? -9.154 -1.302 -25.854 1.00 91.69 318 VAL A CA 1
ATOM 2604 C C . VAL A 1 318 ? -10.275 -0.538 -26.547 1.00 91.69 318 VAL A C 1
ATOM 2606 O O . VAL A 1 318 ? -11.429 -0.659 -26.146 1.00 91.69 318 VAL A O 1
ATOM 2609 N N . LYS A 1 319 ? -9.976 0.202 -27.617 1.00 87.00 319 LYS A N 1
ATOM 2610 C CA . LYS A 1 319 ? -10.992 0.898 -28.421 1.00 87.00 319 LYS A CA 1
ATOM 2611 C C . LYS A 1 319 ? -11.937 -0.046 -29.161 1.00 87.00 319 LYS A C 1
ATOM 2613 O O . LYS A 1 319 ? -13.057 0.351 -29.461 1.00 87.00 319 LYS A O 1
ATOM 2618 N N . LEU A 1 320 ? -11.490 -1.262 -29.466 1.00 88.81 320 LEU A N 1
ATOM 2619 C CA . LEU A 1 320 ? -12.307 -2.294 -30.106 1.00 88.81 320 LEU A CA 1
ATOM 2620 C C . LEU A 1 320 ? -13.114 -3.126 -29.100 1.00 88.81 320 LEU A C 1
ATOM 2622 O O . LEU A 1 320 ? -13.968 -3.907 -29.521 1.00 88.81 320 LEU A O 1
ATOM 2626 N N . MET A 1 321 ? -12.860 -2.986 -27.793 1.00 86.50 321 MET A N 1
ATOM 2627 C CA . MET A 1 321 ? -13.665 -3.666 -26.784 1.00 86.50 321 MET A CA 1
ATOM 2628 C C . MET A 1 321 ? -15.080 -3.076 -26.743 1.00 86.50 321 MET A C 1
ATOM 2630 O O . MET A 1 321 ? -15.230 -1.854 -26.796 1.00 86.50 321 MET A O 1
ATOM 2634 N N . PRO A 1 322 ? -16.124 -3.918 -26.642 1.00 79.88 322 PRO A N 1
ATOM 2635 C CA . PRO A 1 322 ? -17.488 -3.438 -26.496 1.00 79.88 322 PRO A CA 1
ATOM 2636 C C . PRO A 1 322 ? -17.628 -2.650 -25.190 1.00 79.88 322 PRO A C 1
ATOM 2638 O O . PRO A 1 322 ? -17.214 -3.116 -24.126 1.00 79.88 322 PRO A O 1
ATOM 2641 N N . ASP A 1 323 ? -18.231 -1.465 -25.276 1.00 69.44 323 ASP A N 1
ATOM 2642 C CA . ASP A 1 323 ? -18.583 -0.667 -24.106 1.00 69.44 323 ASP A CA 1
ATOM 2643 C C . ASP A 1 323 ? -19.722 -1.372 -23.360 1.00 69.44 323 ASP A C 1
ATOM 2645 O O . ASP A 1 323 ? -20.903 -1.181 -23.640 1.00 69.44 323 ASP A O 1
ATOM 2649 N N . HIS A 1 324 ? -19.370 -2.232 -22.407 1.00 57.03 324 HIS A N 1
ATOM 2650 C CA . HIS A 1 324 ? -20.315 -2.778 -21.439 1.00 57.03 324 HIS A CA 1
ATOM 2651 C C . HIS A 1 324 ? -20.622 -1.732 -20.358 1.00 57.03 324 HIS A C 1
ATOM 2653 O O . HIS A 1 324 ? -20.366 -1.960 -19.184 1.00 57.03 324 HIS A O 1
ATOM 2659 N N . ASP A 1 325 ? -21.150 -0.579 -20.759 1.00 49.06 325 ASP A N 1
ATOM 2660 C CA . ASP A 1 325 ? -21.757 0.404 -19.860 1.00 49.06 325 ASP A CA 1
ATOM 2661 C C . ASP A 1 325 ? -23.019 0.949 -20.548 1.00 49.06 325 ASP A C 1
ATOM 2663 O O . ASP A 1 325 ? -22.986 1.951 -21.258 1.00 49.06 325 ASP A O 1
ATOM 2667 N N . ASN A 1 326 ? -24.119 0.198 -20.412 1.00 39.72 326 ASN A N 1
ATOM 2668 C CA . ASN A 1 326 ? -25.464 0.700 -20.106 1.00 39.72 326 ASN A CA 1
ATOM 2669 C C . ASN A 1 326 ? -26.442 -0.477 -20.000 1.00 39.72 326 ASN A C 1
ATOM 2671 O O . ASN A 1 326 ? -26.698 -1.193 -20.969 1.00 39.72 326 ASN A O 1
ATOM 2675 N N . GLY A 1 327 ? -27.027 -0.640 -18.812 1.00 40.62 327 GLY A N 1
ATOM 2676 C CA . GLY A 1 327 ? -28.306 -1.315 -18.668 1.00 40.62 327 GLY A CA 1
ATOM 2677 C C . GLY A 1 327 ? -29.346 -0.556 -19.483 1.00 40.62 327 GLY A C 1
ATOM 2678 O O . GLY A 1 327 ? -29.819 0.495 -19.069 1.00 40.62 327 GLY A O 1
ATOM 2679 N N . GLY A 1 328 ? -29.654 -1.070 -20.667 1.00 33.75 328 GLY A N 1
ATOM 2680 C CA . GLY A 1 328 ? -30.908 -0.786 -21.334 1.00 33.75 328 GLY A CA 1
ATOM 2681 C C . GLY A 1 328 ? -31.932 -1.778 -20.813 1.00 33.75 328 GLY A C 1
ATOM 2682 O O . GLY A 1 328 ? -31.883 -2.956 -21.172 1.00 33.75 328 GLY A O 1
ATOM 2683 N N . GLU A 1 329 ? -32.860 -1.301 -19.985 1.00 41.56 329 GLU A N 1
ATOM 2684 C CA . GLU A 1 329 ? -34.237 -1.779 -20.070 1.00 41.56 329 GLU A CA 1
ATOM 2685 C C . GLU A 1 329 ? -34.613 -1.756 -21.557 1.00 41.56 329 GLU A C 1
ATOM 2687 O O . GLU A 1 329 ? -34.784 -0.699 -22.161 1.00 41.56 329 GLU A O 1
ATOM 2692 N N . SER A 1 330 ? -34.648 -2.931 -22.180 1.00 36.34 330 SER A N 1
ATOM 2693 C CA . SER A 1 330 ? -35.452 -3.120 -23.381 1.00 36.34 330 SER A CA 1
ATOM 2694 C C . SER A 1 330 ? -36.857 -3.439 -22.896 1.00 36.34 330 SER A C 1
ATOM 2696 O O . SER A 1 330 ? -37.278 -4.593 -22.858 1.00 36.34 330 SER A O 1
ATOM 2698 N N . ASP A 1 331 ? -37.540 -2.381 -22.466 1.00 40.56 331 ASP A N 1
ATOM 2699 C CA . ASP A 1 331 ? -38.991 -2.343 -22.505 1.00 40.56 331 ASP A CA 1
ATOM 2700 C C . ASP A 1 331 ? -39.433 -2.449 -23.972 1.00 40.56 331 ASP A C 1
ATOM 2702 O O . ASP A 1 331 ? -38.979 -1.708 -24.844 1.00 40.56 331 ASP A O 1
ATOM 2706 N N . GLU A 1 332 ? -40.296 -3.436 -24.193 1.00 37.97 332 GLU A N 1
ATOM 2707 C CA . GLU A 1 332 ? -41.386 -3.488 -25.167 1.00 37.97 332 GLU A CA 1
ATOM 2708 C C . GLU A 1 332 ? -41.122 -3.019 -26.614 1.00 37.97 332 GLU A C 1
ATOM 2710 O O . GLU A 1 332 ? -41.135 -1.836 -26.953 1.00 37.97 332 GLU A O 1
ATOM 2715 N N . SER A 1 333 ? -41.077 -3.989 -27.534 1.00 36.34 333 SER A N 1
ATOM 2716 C CA . SER A 1 333 ? -42.027 -4.033 -28.667 1.00 36.34 333 SER A CA 1
ATOM 2717 C C . SER A 1 333 ? -42.201 -5.442 -29.225 1.00 36.34 333 SER A C 1
ATOM 2719 O O . SER A 1 333 ? -41.184 -6.147 -29.412 1.00 36.34 333 SER A O 1
#

Secondary structure (DSSP, 8-state):
---SSSHHHHHHHHHHHHHHHHHT-STTT-EEEEEETTEEEEEEE-TTTS---GGGTT-EEEEEE-GGGHHHHT--TTSS-----HHHHHHHHHHHHHHHHHHHHHHHHHHHHHHHHHHTS----HHHHHHHHHGGGSPPPP--HHHHHHHHHHHHHHHHHHHHHHHHHHHHHHHHHHHHHHHHHHHT-HHHHHHHHHHHHHHHHHHHHHHHHHHHHHHS--SEEEEEE--SSSSSEEEEE-SSSEEEEEETTSHHIIIIIHHHHSS-HHHHHHHHHHHHHHHHHHHHHHHHHTT-HHHHHHHHHHHHHHHHHHHHHHHHS------------

Radius of gyration: 29.74 Å; chains: 1; bounding box: 72×55×78 Å

Sequence (333 aa):
MNQYGNNDILKDDEELEKARERYGIGMDGQGFSLLREGREIQANGTFGIYNKHEGYNYIHGEIDFPVALDRFFGVQTNKSRHNVHKDMKKAMAAHLEDVRLKAYYDNQKDGTENNELKENGPKIPESELIGKRIRPLLKQPRLTDEEIRSAEAMRLEMLLEEKERYEALISPRIEEVKQNLADAESNGDDESINTLTYTLNELTEVQREWIERIESRWMTHSPNRIFIGDTISRDVYKMRDAGDEAHITINNQTEFYRKVYSKVLNADHKSLKLKTLMDLMFSSLGYAEFLDGKSSQEKSMFWQVAREEVSLHIDQFVKLMPDHDNGGESDES

Foldseek 3Di:
DDDPDPPVVVVVVVVVVVVCVVLLQAQQQADEFEAEVNHTLDGRDNLVLDDRDRLRRPHYYYDYDYPVCCVQQVCDPVSPDTRGHPVRSVVVSVVCVVVSVVSSVVSVVVVPVLVVLLVPFDDAQVLQVVQLVCVVVDDFADADPVLVVQLLVLLVVVLVVQLVVRCVVLVVVLVVLVVQLVVCVVVVPPVSNVVSVVVNVSSVVSSVVRSVNSCVNRVRDGQEGEAEEADPDQFQWDWDQSSGHTYIYGHCVALCNVQPQVVLVPDDPVSSVVNSVVSNVSRVLRSVLNRQVSVDVVSVVVSVVVRVVVRVVSRVVSVPDDPPDDPDPPPDD

pLDDT: mean 81.1, std 14.88, range [27.98, 96.12]